Protein AF-X0BS68-F1 (afdb_monomer_lite)

Radius of gyration: 18.92 Å; chains: 1; bounding box: 51×37×51 Å

Sequence (212 aa):
MVYHVNIVVGSESCDAAVAVHPVLEALGIHQSPADKKLPRIWWTTSGLMALMPIHAAGDHTSEAAPKTFNFVIPSYTTTLRALAYARENEWKPLRGTDCDFAFITSPNNARSKAPLTVEESARELDDVVRQHCRTQVLVGPTKPETLSILESCNAVYFGCHGESMSTQPCKSYLQLGTDAESHLTIPKDSRLAASESAACVPVCMLHCKRVS

Structure (mmCIF, N/CA/C/O backbone):
data_AF-X0BS68-F1
#
_entry.id   AF-X0BS68-F1
#
loop_
_atom_site.group_PDB
_atom_site.id
_atom_site.type_symbol
_atom_site.label_atom_id
_atom_site.label_alt_id
_atom_site.label_comp_id
_atom_site.label_asym_id
_atom_site.label_entity_id
_atom_site.label_seq_id
_atom_site.pdbx_PDB_ins_code
_atom_site.Cartn_x
_atom_site.Cartn_y
_atom_site.Cartn_z
_atom_site.occupancy
_atom_site.B_iso_or_equiv
_atom_site.auth_seq_id
_atom_site.auth_comp_id
_atom_site.auth_asym_id
_atom_site.auth_atom_id
_atom_site.pdbx_PDB_model_num
ATOM 1 N N . MET A 1 1 ? 2.333 -11.767 -19.359 1.00 44.97 1 MET A N 1
ATOM 2 C CA . MET A 1 1 ? 3.637 -12.395 -19.056 1.00 44.97 1 MET A CA 1
ATOM 3 C C . MET A 1 1 ? 4.068 -11.928 -17.673 1.00 44.97 1 MET A C 1
ATOM 5 O O . MET A 1 1 ? 3.916 -10.743 -17.398 1.00 44.97 1 MET A O 1
ATOM 9 N N . VAL A 1 2 ? 4.481 -12.840 -16.788 1.00 49.06 2 VAL A N 1
ATOM 10 C CA . VAL A 1 2 ? 4.882 -12.522 -15.405 1.00 49.06 2 VAL A CA 1
ATOM 11 C C . VAL A 1 2 ? 6.340 -12.921 -15.240 1.00 49.06 2 VAL A C 1
ATOM 13 O O . VAL A 1 2 ? 6.662 -14.102 -15.347 1.00 49.06 2 VAL A O 1
ATOM 16 N N . TYR A 1 3 ? 7.204 -11.948 -14.964 1.00 49.31 3 TYR A N 1
ATOM 17 C CA . TYR A 1 3 ? 8.629 -12.187 -14.741 1.00 49.31 3 TYR A CA 1
ATOM 18 C C . TYR A 1 3 ? 8.942 -12.193 -13.244 1.00 49.31 3 TYR A C 1
ATOM 20 O O . TYR A 1 3 ? 8.321 -11.463 -12.468 1.00 49.31 3 TYR A O 1
ATOM 28 N N . HIS A 1 4 ? 9.887 -13.039 -12.840 1.00 50.06 4 HIS A N 1
ATOM 29 C CA . HIS A 1 4 ? 10.434 -13.067 -11.487 1.00 50.06 4 HIS A CA 1
ATOM 30 C C . HIS A 1 4 ? 11.935 -12.823 -11.564 1.00 50.06 4 HIS A C 1
ATOM 32 O O . HIS A 1 4 ? 12.631 -13.541 -12.282 1.00 50.06 4 HIS A O 1
ATOM 38 N N . VAL A 1 5 ? 12.413 -11.833 -10.817 1.00 55.84 5 VAL A N 1
ATOM 39 C CA . VAL A 1 5 ? 13.822 -11.439 -10.821 1.00 55.84 5 VAL A CA 1
ATOM 40 C C . VAL A 1 5 ? 14.325 -11.416 -9.385 1.00 55.84 5 VAL A C 1
ATOM 42 O O . VAL A 1 5 ? 13.727 -10.772 -8.522 1.00 55.84 5 VAL A O 1
ATOM 45 N N . ASN A 1 6 ? 15.423 -12.130 -9.138 1.00 43.47 6 ASN A N 1
ATOM 46 C CA . ASN A 1 6 ? 16.157 -12.080 -7.881 1.00 43.47 6 ASN A CA 1
ATOM 47 C C . ASN A 1 6 ? 17.451 -11.303 -8.125 1.00 43.47 6 ASN A C 1
ATOM 49 O O . ASN A 1 6 ? 18.286 -11.751 -8.911 1.00 43.47 6 ASN A O 1
ATOM 53 N N . ILE A 1 7 ? 17.595 -10.140 -7.493 1.00 50.94 7 ILE A N 1
ATOM 54 C CA . ILE A 1 7 ? 18.813 -9.332 -7.601 1.00 50.94 7 ILE A CA 1
ATOM 55 C C . ILE A 1 7 ? 19.597 -9.475 -6.295 1.00 50.94 7 ILE A C 1
ATOM 57 O O . ILE A 1 7 ? 19.139 -9.058 -5.229 1.00 50.94 7 ILE A O 1
ATOM 61 N N . VAL A 1 8 ? 20.800 -10.041 -6.397 1.00 42.75 8 VAL A N 1
ATOM 62 C CA . VAL A 1 8 ? 21.806 -10.071 -5.330 1.00 42.75 8 VAL A CA 1
ATOM 63 C C . VAL A 1 8 ? 22.966 -9.202 -5.801 1.00 42.75 8 VAL A C 1
ATOM 65 O O . VAL A 1 8 ? 23.623 -9.541 -6.781 1.00 42.75 8 VAL A O 1
ATOM 68 N N . VAL A 1 9 ? 23.191 -8.062 -5.148 1.00 41.69 9 VAL A N 1
ATOM 69 C CA . VAL A 1 9 ? 24.271 -7.134 -5.520 1.00 41.69 9 VAL A CA 1
ATOM 70 C C . VAL A 1 9 ? 25.486 -7.397 -4.634 1.00 41.69 9 VAL A C 1
ATOM 72 O O . VAL A 1 9 ? 25.379 -7.373 -3.408 1.00 41.69 9 VAL A O 1
ATOM 75 N N . GLY A 1 10 ? 26.626 -7.685 -5.270 1.00 36.00 10 GLY A N 1
ATOM 76 C CA . GLY A 1 10 ? 27.952 -7.669 -4.645 1.00 36.00 10 GLY A CA 1
ATOM 77 C C . GLY A 1 10 ? 28.404 -6.236 -4.344 1.00 36.00 10 GLY A C 1
ATOM 78 O O . GLY A 1 10 ? 27.826 -5.286 -4.851 1.00 36.00 10 GLY A O 1
ATOM 79 N N . SER A 1 11 ? 29.412 -6.073 -3.490 1.00 35.81 11 SER A N 1
ATOM 80 C CA . SER A 1 11 ? 29.785 -4.840 -2.773 1.00 35.81 11 SER A CA 1
ATOM 81 C C . SER A 1 11 ? 30.287 -3.635 -3.597 1.00 35.81 11 SER A C 1
ATOM 83 O O . SER A 1 11 ? 31.014 -2.809 -3.051 1.00 35.81 11 SER A O 1
ATOM 85 N N . GLU A 1 12 ? 29.932 -3.495 -4.871 1.00 40.69 12 GLU A N 1
ATOM 86 C CA . GLU A 1 12 ? 30.341 -2.357 -5.701 1.00 40.69 12 GLU A CA 1
ATOM 87 C C . GLU A 1 12 ? 29.152 -1.445 -6.019 1.00 40.69 12 GLU A C 1
ATOM 89 O O . GLU A 1 12 ? 28.041 -1.887 -6.314 1.00 40.69 12 GLU A O 1
ATOM 94 N N . SER A 1 13 ? 29.404 -0.145 -5.886 1.00 42.44 13 SER A N 1
ATOM 95 C CA . SER A 1 13 ? 28.471 0.978 -5.961 1.00 42.44 13 SER A CA 1
ATOM 96 C C . SER A 1 13 ? 27.653 0.952 -7.258 1.00 42.44 13 SER A C 1
ATOM 98 O O . SER A 1 13 ? 28.076 1.474 -8.285 1.00 42.44 13 SER A O 1
ATOM 100 N N . CYS A 1 14 ? 26.472 0.336 -7.224 1.00 44.31 14 CYS A N 1
ATOM 101 C CA . CYS A 1 14 ? 25.555 0.332 -8.358 1.00 44.31 14 CYS A CA 1
ATOM 102 C C . CYS A 1 14 ? 24.567 1.488 -8.222 1.00 44.31 14 CYS A C 1
ATOM 104 O O . CYS A 1 14 ? 23.722 1.492 -7.324 1.00 44.31 14 CYS A O 1
ATOM 106 N N . ASP A 1 15 ? 24.654 2.444 -9.143 1.00 53.38 15 ASP A N 1
ATOM 107 C CA . ASP A 1 15 ? 23.606 3.435 -9.347 1.00 53.38 15 ASP A CA 1
ATOM 108 C C . ASP A 1 15 ? 22.289 2.715 -9.670 1.00 53.38 15 ASP A C 1
ATOM 110 O O . ASP A 1 15 ? 22.243 1.826 -10.528 1.00 53.38 15 ASP A O 1
ATOM 114 N N . ALA A 1 16 ? 21.200 3.086 -8.992 1.00 49.97 16 ALA A N 1
ATOM 115 C CA . ALA A 1 16 ? 19.903 2.414 -9.143 1.00 49.97 16 ALA A CA 1
ATOM 116 C C . ALA A 1 16 ? 19.434 2.410 -10.607 1.00 49.97 16 ALA A C 1
ATOM 118 O O . ALA A 1 16 ? 18.854 1.430 -11.071 1.00 49.97 16 ALA A O 1
ATOM 119 N N . ALA A 1 17 ? 19.734 3.499 -11.326 1.00 54.28 17 ALA A N 1
ATOM 120 C CA . ALA A 1 17 ? 19.444 3.678 -12.744 1.00 54.28 17 ALA A CA 1
ATOM 121 C C . ALA A 1 17 ? 20.092 2.603 -13.629 1.00 54.28 17 ALA A C 1
ATOM 123 O O . ALA A 1 17 ? 19.485 2.161 -14.602 1.00 54.28 17 ALA A O 1
ATOM 124 N N . VAL A 1 18 ? 21.288 2.142 -13.258 1.00 62.81 18 VAL A N 1
ATOM 125 C CA . VAL A 1 18 ? 22.041 1.120 -13.992 1.00 62.81 18 VAL A CA 1
ATOM 126 C C . VAL A 1 18 ? 21.587 -0.285 -13.599 1.00 62.81 18 VAL A C 1
ATOM 128 O O . VAL A 1 18 ? 21.590 -1.179 -14.434 1.00 62.81 18 VAL A O 1
ATOM 131 N N . ALA A 1 19 ? 21.135 -0.498 -12.360 1.00 69.94 19 ALA A N 1
ATOM 132 C CA . ALA A 1 19 ? 20.819 -1.837 -11.856 1.00 69.94 19 ALA A CA 1
ATOM 133 C C . ALA A 1 19 ? 19.630 -2.518 -12.565 1.00 69.94 19 ALA A C 1
ATOM 135 O O . ALA A 1 19 ? 19.586 -3.744 -12.665 1.00 69.94 19 ALA A O 1
ATOM 136 N N . VAL A 1 20 ? 18.656 -1.744 -13.057 1.00 80.69 20 VAL A N 1
ATOM 137 C CA . VAL A 1 20 ? 17.435 -2.302 -13.669 1.00 80.69 20 VAL A CA 1
ATOM 138 C C . VAL A 1 20 ? 17.596 -2.569 -15.162 1.00 80.69 20 VAL A C 1
ATOM 140 O O . VAL A 1 20 ? 16.991 -3.503 -15.689 1.00 80.69 20 VAL A O 1
ATOM 143 N N . HIS A 1 21 ? 18.432 -1.791 -15.847 1.00 81.31 21 HIS A N 1
ATOM 144 C CA . HIS A 1 21 ? 18.578 -1.867 -17.298 1.00 81.31 21 HIS A CA 1
ATOM 145 C C . HIS A 1 21 ? 19.011 -3.261 -17.808 1.00 81.31 21 HIS A C 1
ATOM 147 O O . HIS A 1 21 ? 18.304 -3.797 -18.662 1.00 81.31 21 HIS A O 1
ATOM 153 N N . PRO A 1 22 ? 20.037 -3.931 -17.236 1.00 84.25 22 PRO A N 1
ATOM 154 C CA . PRO A 1 22 ? 20.438 -5.278 -17.656 1.00 84.25 22 PRO A CA 1
ATOM 155 C C . PRO A 1 22 ? 19.325 -6.316 -17.506 1.00 84.25 22 PRO A C 1
ATOM 157 O O . PRO A 1 22 ? 19.234 -7.267 -18.280 1.00 84.25 22 PRO A O 1
ATOM 160 N N . VAL A 1 23 ? 18.455 -6.142 -16.507 1.00 86.75 23 VAL A N 1
ATOM 161 C CA . VAL A 1 23 ? 17.306 -7.028 -16.309 1.00 86.75 23 VAL A CA 1
ATOM 162 C C . VAL A 1 23 ? 16.288 -6.829 -17.426 1.00 86.75 23 VAL A C 1
ATOM 164 O O . VAL A 1 23 ? 15.792 -7.809 -17.975 1.00 86.75 23 VAL A O 1
ATOM 167 N N . LEU A 1 24 ? 15.971 -5.580 -17.775 1.00 86.44 24 LEU A N 1
ATOM 168 C CA . LEU A 1 24 ? 15.046 -5.293 -18.871 1.00 86.44 24 LEU A CA 1
ATOM 169 C C 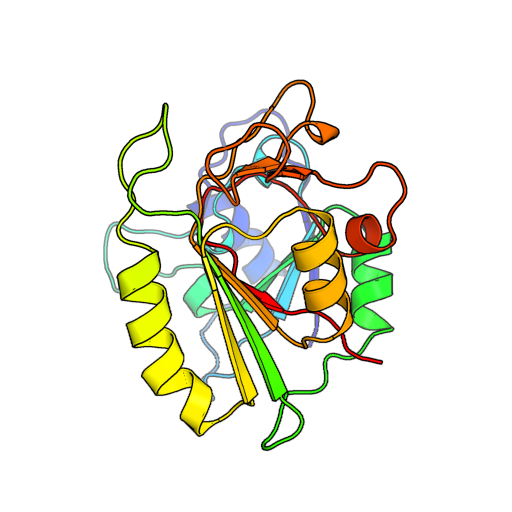. LEU A 1 24 ? 15.592 -5.810 -20.208 1.00 86.44 24 LEU A C 1
ATOM 171 O O . LEU A 1 24 ? 14.837 -6.429 -20.958 1.00 86.44 24 LEU A O 1
ATOM 175 N N . GLU A 1 25 ? 16.894 -5.649 -20.463 1.00 86.06 25 GLU A N 1
ATOM 176 C CA . GLU A 1 25 ? 17.554 -6.204 -21.649 1.00 86.06 25 GLU A CA 1
ATOM 177 C C . GLU A 1 25 ? 17.465 -7.732 -21.705 1.00 86.06 25 GLU A C 1
ATOM 179 O O . GLU A 1 25 ? 17.036 -8.282 -22.719 1.00 86.06 25 GLU A O 1
ATOM 184 N N . ALA A 1 26 ? 17.797 -8.426 -20.612 1.00 88.06 26 ALA A N 1
ATOM 185 C CA . ALA A 1 26 ? 17.731 -9.887 -20.549 1.00 88.06 26 ALA A CA 1
ATOM 186 C C . ALA A 1 26 ? 16.305 -10.434 -20.746 1.00 88.06 26 ALA A C 1
ATOM 188 O O . ALA A 1 26 ? 16.125 -11.558 -21.215 1.00 88.06 26 ALA A O 1
ATOM 189 N N . LEU A 1 27 ? 15.285 -9.644 -20.395 1.00 87.69 27 LEU A N 1
ATOM 190 C CA . LEU A 1 27 ? 13.874 -9.977 -20.598 1.00 87.69 27 LEU A CA 1
ATOM 191 C C . LEU A 1 27 ? 13.333 -9.548 -21.973 1.00 87.69 27 LEU A C 1
ATOM 193 O O . LEU A 1 27 ? 12.157 -9.784 -22.256 1.00 87.69 27 LEU A O 1
ATOM 197 N N . GLY A 1 28 ? 14.153 -8.921 -22.821 1.00 86.94 28 GLY A N 1
ATOM 198 C CA . GLY A 1 28 ? 13.742 -8.427 -24.137 1.00 86.94 28 GLY A CA 1
ATOM 199 C C . GLY A 1 28 ? 12.814 -7.206 -24.085 1.00 86.94 28 GLY A C 1
ATOM 200 O O . GLY A 1 28 ? 12.053 -6.958 -25.022 1.00 86.94 28 GLY A O 1
ATOM 201 N N . ILE A 1 29 ? 12.815 -6.460 -22.977 1.00 85.44 29 ILE A N 1
ATOM 202 C CA . ILE A 1 29 ? 11.947 -5.298 -22.755 1.00 85.44 29 ILE A CA 1
ATOM 203 C C . ILE A 1 29 ? 12.728 -4.031 -23.112 1.00 85.44 29 ILE A C 1
ATOM 205 O O . ILE A 1 29 ? 13.342 -3.396 -22.260 1.00 85.44 29 ILE A O 1
ATOM 209 N N . HIS A 1 30 ? 12.698 -3.660 -24.390 1.00 78.94 30 HIS A N 1
ATOM 210 C CA . HIS A 1 30 ? 13.481 -2.528 -24.912 1.00 78.94 30 HIS A CA 1
ATOM 211 C C . HIS A 1 30 ? 12.655 -1.261 -25.164 1.00 78.94 30 HIS A C 1
ATOM 213 O O . HIS A 1 30 ? 13.203 -0.175 -25.324 1.00 78.94 30 HIS A O 1
ATOM 219 N N . GLN A 1 31 ? 11.331 -1.389 -25.224 1.00 74.00 31 GLN A N 1
ATOM 220 C CA . GLN A 1 31 ? 10.429 -0.304 -25.597 1.00 74.00 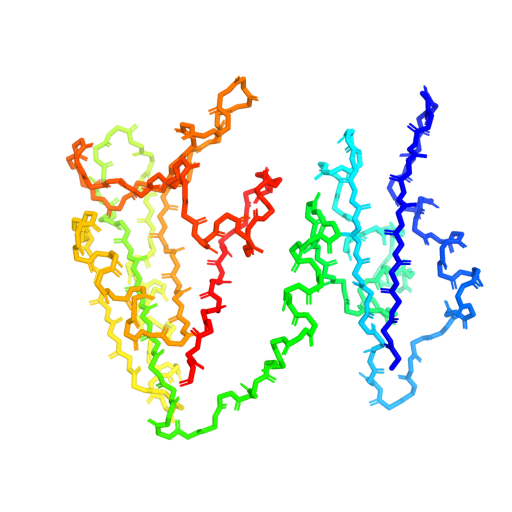31 GLN A CA 1
ATOM 221 C C . GLN A 1 31 ? 9.122 -0.397 -24.820 1.00 74.00 31 GLN A C 1
ATOM 223 O O . GLN A 1 31 ? 8.673 -1.489 -24.465 1.00 74.00 31 GLN A O 1
ATOM 228 N N . SER A 1 32 ? 8.513 0.758 -24.553 1.00 71.38 32 SER A N 1
ATOM 229 C CA . SER A 1 32 ? 7.185 0.791 -23.950 1.00 71.38 32 SER A CA 1
ATOM 230 C C . SER A 1 32 ? 6.180 0.146 -24.921 1.00 71.38 32 SER A C 1
ATOM 232 O O . SER A 1 32 ? 6.183 0.494 -26.106 1.00 71.38 32 SER A O 1
ATOM 234 N N . PRO A 1 33 ? 5.346 -0.808 -24.471 1.00 70.75 33 PRO A N 1
ATOM 235 C CA . PRO A 1 33 ? 4.307 -1.419 -25.290 1.00 70.75 33 PRO A CA 1
ATOM 236 C C . PRO A 1 33 ? 3.420 -0.370 -25.969 1.00 70.75 33 PRO A C 1
ATOM 238 O O . PRO A 1 33 ? 2.882 0.521 -25.312 1.00 70.75 33 PRO A O 1
ATOM 241 N N . ALA A 1 34 ? 3.223 -0.503 -27.284 1.00 68.88 34 ALA A N 1
ATOM 242 C CA . ALA A 1 34 ? 2.396 0.419 -28.068 1.00 68.88 34 ALA A CA 1
ATOM 243 C C . ALA A 1 34 ? 0.928 0.456 -27.595 1.00 68.88 34 ALA A C 1
ATOM 245 O O . ALA A 1 34 ? 0.259 1.480 -27.709 1.00 68.88 34 ALA A O 1
ATOM 246 N N . ASP A 1 35 ? 0.439 -0.645 -27.020 1.00 75.44 35 ASP A N 1
ATOM 247 C CA . ASP A 1 35 ? -0.900 -0.773 -26.438 1.00 75.44 35 ASP A CA 1
ATOM 248 C C . ASP A 1 35 ? -0.977 -0.313 -24.968 1.00 75.44 35 ASP A C 1
ATOM 250 O O . ASP A 1 35 ? -2.021 -0.458 -24.328 1.00 75.44 35 ASP A O 1
ATOM 254 N N . LYS A 1 36 ? 0.126 0.228 -24.424 1.00 71.19 36 LYS A N 1
ATOM 255 C CA . LYS A 1 36 ? 0.309 0.633 -23.020 1.00 71.19 36 LYS A CA 1
ATOM 256 C C . LYS A 1 36 ? 0.064 -0.485 -21.996 1.00 71.19 36 LYS A C 1
ATOM 258 O O . LYS A 1 36 ? -0.017 -0.204 -20.798 1.00 71.19 36 LYS A O 1
ATOM 263 N N . LYS A 1 37 ? -0.018 -1.757 -22.409 1.00 82.50 37 LYS A N 1
ATOM 264 C CA . LYS A 1 37 ? -0.125 -2.888 -21.476 1.00 82.50 37 LYS A CA 1
ATOM 265 C C . LYS A 1 37 ? 1.261 -3.300 -21.011 1.00 82.50 37 LYS A C 1
ATOM 267 O O . LYS A 1 37 ? 1.879 -4.224 -21.533 1.00 82.50 37 LYS A O 1
ATOM 272 N N . LEU A 1 38 ? 1.741 -2.598 -19.995 1.00 86.19 38 LEU A N 1
ATOM 273 C CA . LEU A 1 38 ? 3.034 -2.876 -19.387 1.00 86.19 38 LEU A CA 1
ATOM 274 C C . LEU A 1 38 ? 3.064 -4.290 -18.767 1.00 86.19 38 LEU A C 1
ATOM 276 O O . LEU A 1 38 ? 2.153 -4.645 -18.008 1.00 86.19 38 LEU A O 1
ATOM 280 N N . PRO A 1 39 ? 4.093 -5.115 -19.039 1.00 86.81 39 PRO A N 1
ATOM 281 C CA . PRO A 1 39 ? 4.284 -6.371 -18.326 1.00 86.81 39 PRO A CA 1
ATOM 282 C C . PRO A 1 39 ? 4.536 -6.114 -16.835 1.00 86.81 39 PRO A C 1
ATOM 284 O O . PRO A 1 39 ? 5.213 -5.160 -16.452 1.00 86.81 39 PRO A O 1
ATOM 287 N N . ARG A 1 40 ? 4.010 -6.994 -15.976 1.00 86.44 40 ARG A N 1
ATOM 288 C CA . ARG A 1 40 ? 4.274 -6.948 -14.533 1.00 86.44 40 ARG A CA 1
ATOM 289 C C . ARG A 1 40 ? 5.534 -7.744 -14.201 1.00 86.44 40 ARG A C 1
ATOM 291 O O . ARG A 1 40 ? 5.626 -8.927 -14.546 1.00 86.44 40 ARG A O 1
ATOM 298 N N . ILE A 1 41 ? 6.458 -7.114 -13.482 1.00 87.81 41 ILE A N 1
ATOM 299 C CA . ILE A 1 41 ? 7.657 -7.762 -12.937 1.00 87.81 41 ILE A CA 1
ATOM 300 C C . ILE A 1 41 ? 7.546 -7.813 -11.418 1.00 87.81 41 ILE A C 1
ATOM 302 O O . ILE A 1 41 ? 7.279 -6.796 -10.782 1.00 87.81 41 ILE A O 1
ATOM 306 N N . TRP A 1 42 ? 7.772 -8.998 -10.849 1.00 87.69 42 TRP A N 1
ATOM 307 C CA . TRP A 1 42 ? 7.923 -9.180 -9.409 1.00 87.69 42 TRP A CA 1
ATOM 308 C C . TRP A 1 42 ? 9.406 -9.187 -9.039 1.00 87.69 42 TRP A C 1
ATOM 310 O O . TRP A 1 42 ? 10.148 -10.095 -9.426 1.00 87.69 42 TRP A O 1
ATOM 320 N N . TRP A 1 43 ? 9.811 -8.169 -8.290 1.00 85.56 43 TRP A N 1
ATOM 321 C CA . TRP A 1 43 ? 11.144 -7.987 -7.744 1.00 85.56 43 TRP A CA 1
ATOM 322 C C . TRP A 1 43 ? 11.224 -8.639 -6.367 1.00 85.56 43 TRP A C 1
ATOM 324 O O . TRP A 1 43 ? 10.503 -8.246 -5.445 1.00 85.56 43 TRP A O 1
ATOM 334 N N . THR A 1 44 ? 12.122 -9.611 -6.229 1.00 86.12 44 THR A N 1
ATOM 335 C CA . THR A 1 44 ? 12.546 -10.125 -4.927 1.00 86.12 44 THR A CA 1
ATOM 336 C C . THR A 1 44 ? 13.941 -9.583 -4.657 1.00 86.12 44 THR A C 1
ATOM 338 O O . THR A 1 44 ? 14.896 -9.944 -5.344 1.00 86.12 44 THR A O 1
ATOM 341 N N . THR A 1 45 ? 14.057 -8.672 -3.695 1.00 78.06 45 THR A N 1
ATOM 342 C CA . THR A 1 45 ? 15.309 -7.967 -3.387 1.00 78.06 45 THR A CA 1
ATOM 343 C C . THR A 1 45 ? 15.806 -8.311 -1.995 1.00 78.06 45 THR A C 1
ATOM 345 O O . THR A 1 45 ? 15.011 -8.547 -1.086 1.00 78.06 45 THR A O 1
ATOM 348 N N . SER A 1 46 ? 17.120 -8.267 -1.803 1.00 77.50 46 SER A N 1
ATOM 349 C CA . SER A 1 46 ? 17.755 -8.469 -0.501 1.00 77.50 46 SER A CA 1
ATOM 350 C C . SER A 1 46 ? 18.848 -7.428 -0.252 1.00 77.50 46 SER A C 1
ATOM 352 O O . SER A 1 46 ? 19.328 -6.780 -1.185 1.00 77.50 46 SER A O 1
ATOM 354 N N . GLY A 1 47 ? 19.220 -7.237 1.016 1.00 77.25 47 GLY A N 1
ATOM 355 C CA . GLY A 1 47 ? 20.255 -6.275 1.403 1.00 77.25 47 GLY A CA 1
ATOM 356 C C . GLY A 1 47 ? 19.911 -4.837 1.002 1.00 77.25 47 GLY A C 1
ATOM 357 O O . GLY A 1 47 ? 18.755 -4.425 1.065 1.00 77.25 47 GLY A O 1
ATOM 358 N N . LEU A 1 48 ? 20.917 -4.073 0.568 1.00 76.19 48 LEU A N 1
ATOM 359 C CA . LEU A 1 48 ? 20.763 -2.658 0.204 1.00 76.19 48 LEU A CA 1
ATOM 360 C C . LEU A 1 48 ? 19.804 -2.430 -0.972 1.00 76.19 48 LEU A C 1
ATOM 362 O O . LEU A 1 48 ? 19.133 -1.405 -1.013 1.00 76.19 48 LEU A O 1
ATOM 366 N N . MET A 1 49 ? 19.666 -3.394 -1.888 1.00 75.12 49 MET A N 1
ATOM 367 C CA . MET A 1 49 ? 18.714 -3.284 -3.001 1.00 75.12 49 MET A CA 1
ATOM 368 C C . MET A 1 49 ? 17.259 -3.217 -2.545 1.00 75.12 49 MET A C 1
ATOM 370 O O . MET A 1 49 ? 16.443 -2.620 -3.240 1.00 75.12 49 MET A O 1
ATOM 374 N N . ALA A 1 50 ? 16.933 -3.775 -1.376 1.00 77.19 50 ALA A N 1
ATOM 375 C CA . ALA A 1 50 ? 15.589 -3.663 -0.815 1.00 77.19 50 ALA A CA 1
ATOM 376 C C . ALA A 1 50 ? 15.229 -2.222 -0.412 1.00 77.19 50 ALA A C 1
ATOM 378 O O . ALA A 1 50 ? 14.054 -1.920 -0.231 1.00 77.19 50 ALA A O 1
ATOM 379 N N . LEU A 1 51 ? 16.221 -1.336 -0.286 1.00 75.12 51 LEU A N 1
ATOM 380 C CA . LEU A 1 51 ? 16.030 0.078 0.038 1.00 75.12 51 LEU A CA 1
ATOM 381 C C . LEU A 1 51 ? 16.005 0.972 -1.209 1.00 75.12 51 LEU A C 1
ATOM 383 O O . LEU A 1 51 ? 15.714 2.161 -1.103 1.00 75.12 51 LEU A O 1
ATOM 387 N N . MET A 1 52 ? 16.317 0.425 -2.387 1.00 80.00 52 MET A N 1
ATOM 388 C CA . MET A 1 52 ? 16.427 1.217 -3.607 1.00 80.00 52 MET A CA 1
ATOM 389 C C . MET A 1 52 ? 15.063 1.389 -4.283 1.00 80.00 52 MET A C 1
ATOM 391 O O . MET A 1 52 ? 14.296 0.426 -4.390 1.00 80.00 52 MET A O 1
ATOM 395 N N . PRO A 1 53 ? 14.759 2.579 -4.831 1.00 79.56 53 PRO A N 1
ATOM 396 C CA . PRO A 1 53 ? 13.512 2.830 -5.541 1.00 79.56 53 PRO A CA 1
ATOM 397 C C . PRO A 1 53 ? 13.569 2.234 -6.958 1.00 79.56 53 PRO A C 1
ATOM 399 O O . PRO A 1 53 ? 13.541 2.956 -7.948 1.00 79.56 53 PRO A O 1
ATOM 402 N N . ILE A 1 54 ? 13.647 0.903 -7.073 1.00 83.19 54 ILE A N 1
ATOM 403 C CA . ILE A 1 54 ? 13.767 0.175 -8.355 1.00 83.19 54 ILE A CA 1
ATOM 404 C C . ILE A 1 54 ? 12.663 0.578 -9.347 1.00 83.19 54 ILE A C 1
ATOM 406 O O . ILE A 1 54 ? 12.909 0.687 -10.540 1.00 83.19 54 ILE A O 1
ATOM 410 N N . HIS A 1 55 ? 11.455 0.875 -8.866 1.00 83.25 55 HIS A N 1
ATOM 411 C CA . HIS A 1 55 ? 10.342 1.348 -9.688 1.00 83.25 55 HIS A CA 1
ATOM 412 C C . HIS A 1 55 ? 10.628 2.691 -10.378 1.00 83.25 55 HIS A C 1
ATOM 414 O O . HIS A 1 55 ? 10.109 2.946 -11.464 1.00 83.25 55 HIS A O 1
ATOM 420 N N . ALA A 1 56 ? 11.461 3.531 -9.765 1.00 84.38 56 ALA A N 1
ATOM 421 C CA . ALA A 1 56 ? 11.879 4.830 -10.272 1.00 84.38 56 ALA A CA 1
ATOM 422 C C . ALA A 1 56 ? 13.310 4.813 -10.832 1.00 84.38 56 ALA A C 1
ATOM 424 O O . ALA A 1 56 ? 13.819 5.862 -11.213 1.00 84.38 56 ALA A O 1
ATOM 425 N N . ALA A 1 57 ? 13.973 3.656 -10.900 1.00 85.38 57 ALA A N 1
ATOM 426 C CA . ALA A 1 57 ? 15.299 3.557 -11.489 1.00 85.38 57 ALA A CA 1
ATOM 427 C C . ALA A 1 57 ? 15.270 4.000 -12.957 1.00 85.38 57 ALA A C 1
ATOM 429 O O . ALA A 1 57 ? 14.427 3.545 -13.737 1.00 85.38 57 ALA A O 1
ATOM 430 N N . GLY A 1 58 ? 16.191 4.882 -13.318 1.00 82.00 58 GLY A N 1
ATOM 431 C CA . GLY A 1 58 ? 16.349 5.414 -14.661 1.00 82.00 58 GLY A CA 1
ATOM 432 C C . GLY A 1 58 ? 17.108 6.730 -14.636 1.00 82.00 58 GLY A C 1
ATOM 433 O O . GLY A 1 58 ? 17.475 7.228 -13.572 1.00 82.00 58 GLY A O 1
ATOM 434 N N . ASP A 1 59 ? 17.334 7.286 -15.816 1.00 78.94 59 ASP A N 1
ATOM 435 C CA . ASP A 1 59 ? 17.928 8.609 -15.961 1.00 78.94 59 ASP A CA 1
ATOM 436 C C . ASP A 1 59 ? 16.854 9.686 -15.726 1.00 78.94 59 ASP A C 1
ATOM 438 O O . ASP A 1 59 ? 15.823 9.707 -16.394 1.00 78.94 59 ASP A O 1
ATOM 442 N N . HIS A 1 60 ? 17.079 10.566 -14.747 1.00 82.75 60 HIS A N 1
ATOM 443 C CA . HIS A 1 60 ? 16.171 11.666 -14.385 1.00 82.75 60 HIS A CA 1
ATOM 444 C C . HIS A 1 60 ? 16.663 13.036 -14.857 1.00 82.75 60 HIS A C 1
ATOM 446 O O . HIS A 1 60 ? 16.051 14.049 -14.529 1.00 82.75 60 HIS A O 1
ATOM 452 N N . THR A 1 61 ? 17.744 13.092 -15.637 1.00 83.00 61 THR A N 1
ATOM 453 C CA . THR A 1 61 ? 18.279 14.355 -16.176 1.00 83.00 61 THR A CA 1
ATOM 454 C C . THR A 1 61 ? 17.351 15.002 -17.208 1.00 83.00 61 THR A C 1
ATOM 456 O O . THR A 1 61 ? 17.454 16.200 -17.468 1.00 83.00 61 THR A O 1
ATOM 459 N N . SER A 1 62 ? 16.415 14.233 -17.771 1.00 81.19 62 SER A N 1
ATOM 460 C CA . SER A 1 62 ? 15.379 14.706 -18.690 1.00 81.19 62 SER A CA 1
ATOM 461 C C . SER A 1 62 ? 14.072 13.944 -18.485 1.00 81.19 62 SER A C 1
ATOM 463 O O . SER A 1 62 ? 14.070 12.752 -18.169 1.00 81.19 62 SER A O 1
ATOM 465 N N . GLU A 1 63 ? 12.932 14.594 -18.725 1.00 76.38 63 GLU A N 1
ATOM 466 C CA . GLU A 1 63 ? 11.619 13.936 -18.714 1.00 76.38 63 GLU A CA 1
ATOM 467 C C . GLU A 1 63 ? 11.529 12.805 -19.746 1.00 76.38 63 GLU A C 1
ATOM 469 O O . GLU A 1 63 ? 10.952 11.756 -19.458 1.00 76.38 63 GLU A O 1
ATOM 474 N N . ALA A 1 64 ? 12.170 12.978 -20.905 1.00 74.88 64 ALA A N 1
ATOM 475 C CA . ALA A 1 64 ? 12.167 12.007 -21.997 1.00 74.88 64 ALA A CA 1
ATOM 476 C C . ALA A 1 64 ? 13.069 10.789 -21.741 1.00 74.88 64 ALA A C 1
ATOM 478 O O . ALA A 1 64 ? 12.957 9.782 -22.440 1.00 74.88 64 ALA A O 1
ATOM 479 N N . ALA A 1 65 ? 13.969 10.874 -20.760 1.00 75.62 65 ALA A N 1
ATOM 480 C CA . ALA A 1 65 ? 14.876 9.784 -20.455 1.00 75.62 65 ALA A CA 1
ATOM 481 C C . ALA A 1 65 ? 14.108 8.558 -19.911 1.00 75.62 65 ALA A C 1
ATOM 483 O O . ALA A 1 65 ? 13.096 8.720 -19.221 1.00 75.62 65 ALA A O 1
ATOM 484 N N . PRO A 1 66 ? 14.539 7.329 -20.232 1.00 76.06 66 PRO A N 1
ATOM 485 C CA . PRO A 1 66 ? 13.814 6.116 -19.874 1.00 76.06 66 PRO A CA 1
ATOM 486 C C . PRO A 1 66 ? 13.889 5.820 -18.369 1.00 76.06 66 PRO A C 1
ATOM 488 O O . PRO A 1 66 ? 14.977 5.723 -17.797 1.00 76.06 66 PRO A O 1
ATOM 491 N N . LYS A 1 67 ? 12.729 5.605 -17.736 1.00 84.81 67 LYS A N 1
ATOM 492 C CA . LYS A 1 67 ? 12.609 5.075 -16.371 1.00 84.81 67 LYS A CA 1
ATOM 493 C C . LYS A 1 67 ? 11.919 3.727 -16.371 1.00 84.81 67 LYS A C 1
ATOM 495 O O . LYS A 1 67 ? 11.115 3.415 -17.243 1.00 84.81 67 LYS A O 1
ATOM 500 N N . THR A 1 68 ? 12.178 2.944 -15.337 1.00 85.75 68 THR A N 1
ATOM 501 C CA . THR A 1 68 ? 11.618 1.598 -15.164 1.00 85.75 68 THR A CA 1
ATOM 502 C C . THR A 1 68 ? 10.092 1.585 -15.294 1.00 85.75 68 THR A C 1
ATOM 504 O O . THR A 1 68 ? 9.543 0.749 -16.014 1.00 85.75 68 THR A O 1
ATOM 507 N N . PHE A 1 69 ? 9.396 2.553 -14.690 1.00 85.00 69 PHE A N 1
ATOM 508 C CA . PHE A 1 69 ? 7.936 2.655 -14.776 1.00 85.00 69 PHE A CA 1
ATOM 509 C C . PHE A 1 69 ? 7.397 2.934 -16.194 1.00 85.00 69 PHE A C 1
ATOM 511 O O . PHE A 1 69 ? 6.206 2.747 -16.431 1.00 85.00 69 PHE A O 1
ATOM 518 N N . ASN A 1 70 ? 8.233 3.350 -17.155 1.00 84.81 70 ASN A N 1
ATOM 519 C CA . ASN A 1 70 ? 7.819 3.489 -18.555 1.00 84.81 70 ASN A CA 1
ATOM 520 C C . ASN A 1 70 ? 7.683 2.135 -19.271 1.00 84.81 70 ASN A C 1
ATOM 522 O O . ASN A 1 70 ? 7.007 2.057 -20.299 1.00 84.81 70 ASN A O 1
ATOM 526 N N . PHE A 1 71 ? 8.319 1.080 -18.754 1.00 86.00 71 PHE A N 1
ATOM 527 C CA . PHE A 1 71 ? 8.409 -0.222 -19.421 1.00 86.00 71 PHE A CA 1
ATOM 528 C C . PHE A 1 71 ? 7.631 -1.320 -18.710 1.00 86.00 71 PHE A C 1
ATOM 530 O O . PHE A 1 71 ? 7.181 -2.261 -19.360 1.00 86.00 71 PHE A O 1
ATOM 537 N N . VAL A 1 72 ? 7.488 -1.235 -17.386 1.00 87.88 72 VAL A N 1
ATOM 538 C CA . VAL A 1 72 ? 6.952 -2.333 -16.575 1.00 87.88 72 VAL A CA 1
ATOM 539 C C . VAL A 1 72 ? 6.062 -1.823 -15.449 1.00 87.88 72 VAL A C 1
ATOM 541 O O . VAL A 1 72 ? 6.203 -0.693 -14.989 1.00 87.88 72 VAL A O 1
ATOM 544 N N . ILE A 1 73 ? 5.182 -2.694 -14.955 1.00 87.12 73 ILE A N 1
ATOM 545 C CA . ILE A 1 73 ? 4.522 -2.520 -13.657 1.00 87.12 73 ILE A CA 1
ATOM 546 C C . ILE A 1 73 ? 5.386 -3.238 -12.613 1.00 87.12 73 ILE A C 1
ATOM 548 O O . ILE A 1 73 ? 5.376 -4.475 -12.572 1.00 87.12 73 ILE A O 1
ATOM 552 N N . PRO A 1 74 ? 6.154 -2.513 -11.783 1.00 85.69 74 PRO A N 1
ATOM 553 C CA . PRO A 1 74 ? 6.955 -3.130 -10.739 1.00 85.69 74 PRO A CA 1
ATOM 554 C C . PRO A 1 74 ? 6.050 -3.601 -9.597 1.00 85.69 74 PRO A C 1
ATOM 556 O O . PRO A 1 74 ? 5.090 -2.943 -9.201 1.00 85.69 74 PRO A O 1
ATOM 559 N N . SER A 1 75 ? 6.332 -4.778 -9.063 1.00 85.44 75 SER A N 1
ATOM 560 C CA . SER A 1 75 ? 5.720 -5.323 -7.851 1.00 85.44 75 SER A CA 1
ATOM 561 C C . SER A 1 75 ? 6.823 -5.929 -7.001 1.00 85.44 75 SER A C 1
ATOM 563 O O . SER A 1 75 ? 7.816 -6.398 -7.547 1.00 85.44 75 SER A O 1
ATOM 565 N N . TYR A 1 76 ? 6.675 -5.906 -5.683 1.00 84.62 76 TYR A N 1
ATOM 566 C CA . TYR A 1 76 ? 7.727 -6.333 -4.764 1.00 84.62 76 TYR A CA 1
ATOM 567 C C . TYR A 1 76 ? 7.252 -7.491 -3.903 1.00 84.62 76 TYR A C 1
ATOM 569 O O . TYR A 1 76 ? 6.074 -7.588 -3.565 1.00 84.62 76 TYR A O 1
ATOM 577 N N . THR A 1 77 ? 8.185 -8.368 -3.559 1.00 83.12 77 THR A N 1
ATOM 578 C CA . THR A 1 77 ? 7.980 -9.445 -2.594 1.00 83.12 77 THR A CA 1
ATOM 579 C C . THR A 1 77 ? 9.275 -9.694 -1.821 1.00 83.12 77 THR A C 1
ATOM 581 O O . THR A 1 77 ? 10.372 -9.583 -2.357 1.00 83.12 77 THR A O 1
ATOM 584 N N . THR A 1 78 ? 9.167 -10.037 -0.544 1.00 76.94 78 THR A N 1
ATOM 585 C CA . THR A 1 78 ? 10.288 -10.331 0.360 1.00 76.94 78 THR A CA 1
ATOM 586 C C . THR A 1 78 ? 10.662 -11.795 0.311 1.00 76.94 78 THR A C 1
ATOM 588 O O . THR A 1 78 ? 11.775 -12.154 0.683 1.00 76.94 78 THR A O 1
ATOM 591 N N . THR A 1 79 ? 9.738 -12.661 -0.111 1.00 79.81 79 THR A N 1
ATOM 592 C CA . THR A 1 79 ? 9.974 -14.102 -0.164 1.00 79.81 79 THR A CA 1
ATOM 593 C C . THR A 1 79 ? 9.310 -14.729 -1.383 1.00 79.81 79 THR A C 1
ATOM 595 O O . THR A 1 79 ? 8.258 -14.293 -1.855 1.00 79.81 79 THR A O 1
ATOM 598 N N . LEU A 1 80 ? 9.890 -15.831 -1.859 1.00 83.44 80 LEU A N 1
ATOM 599 C CA . LEU A 1 80 ? 9.274 -16.649 -2.906 1.00 83.44 80 LEU A CA 1
ATOM 600 C C . LEU A 1 80 ? 7.952 -17.273 -2.444 1.00 83.44 80 LEU A C 1
ATOM 602 O O . LEU A 1 80 ? 7.058 -17.473 -3.258 1.00 83.44 80 LEU A O 1
ATOM 606 N N . ARG A 1 81 ? 7.802 -17.539 -1.138 1.00 84.00 81 ARG A N 1
ATOM 607 C CA . ARG A 1 81 ? 6.554 -18.050 -0.558 1.00 84.00 81 ARG A CA 1
ATOM 608 C C . ARG A 1 81 ? 5.428 -17.023 -0.665 1.00 84.00 81 ARG A C 1
ATOM 610 O O . ARG A 1 81 ? 4.334 -17.390 -1.073 1.00 84.00 81 ARG A O 1
ATOM 617 N N . ALA A 1 82 ? 5.700 -15.759 -0.341 1.00 81.00 82 ALA A N 1
ATOM 618 C CA . ALA A 1 82 ? 4.729 -14.676 -0.494 1.00 81.00 82 ALA A CA 1
ATOM 619 C C . ALA A 1 82 ? 4.331 -14.481 -1.966 1.00 81.00 82 ALA A C 1
ATOM 621 O O . ALA A 1 82 ? 3.158 -14.286 -2.271 1.00 81.00 82 ALA A O 1
ATOM 622 N N . LEU A 1 83 ? 5.281 -14.639 -2.897 1.00 83.75 83 LEU A N 1
ATOM 623 C CA . LEU A 1 83 ? 4.983 -14.608 -4.330 1.00 83.75 83 LEU A CA 1
ATOM 624 C C . LEU A 1 83 ? 4.127 -15.793 -4.788 1.00 83.75 83 LEU A C 1
ATOM 626 O O . LEU A 1 83 ? 3.185 -15.598 -5.552 1.00 83.75 83 LEU A O 1
ATOM 630 N N . ALA A 1 84 ? 4.462 -17.013 -4.360 1.00 86.31 84 ALA A N 1
ATOM 631 C CA . ALA A 1 84 ? 3.687 -18.211 -4.677 1.00 86.31 84 ALA A CA 1
ATOM 632 C C . ALA A 1 84 ? 2.254 -18.063 -4.163 1.00 86.31 84 ALA A C 1
ATOM 634 O O . ALA A 1 84 ? 1.314 -18.207 -4.940 1.00 86.31 84 ALA A O 1
ATOM 635 N N . TYR A 1 85 ? 2.113 -17.624 -2.907 1.00 83.06 85 TYR A N 1
ATOM 636 C CA . TYR A 1 85 ? 0.827 -17.269 -2.328 1.00 83.06 85 TYR A CA 1
ATOM 637 C C . TYR A 1 85 ? 0.115 -16.240 -3.209 1.00 83.06 85 TYR A C 1
ATOM 639 O O . TYR A 1 85 ? -0.983 -16.516 -3.659 1.00 83.06 85 TYR A O 1
ATOM 647 N N . ALA A 1 86 ? 0.721 -15.100 -3.548 1.00 79.81 86 ALA A N 1
ATOM 648 C CA . ALA A 1 86 ? 0.079 -14.082 -4.389 1.00 79.81 86 ALA A CA 1
ATOM 649 C C . ALA A 1 86 ? -0.346 -14.589 -5.785 1.00 79.81 86 ALA A C 1
ATOM 651 O O . ALA A 1 86 ? -1.321 -14.091 -6.340 1.00 79.81 86 ALA A O 1
ATOM 652 N N . ARG A 1 87 ? 0.360 -15.573 -6.358 1.00 81.81 87 ARG A N 1
ATOM 653 C CA . ARG A 1 87 ? 0.052 -16.149 -7.681 1.00 81.81 87 ARG A CA 1
ATOM 654 C C . ARG A 1 87 ? -1.074 -17.172 -7.655 1.00 81.81 87 ARG A C 1
ATOM 656 O O . ARG A 1 87 ? -1.915 -17.143 -8.543 1.00 81.81 87 ARG A O 1
ATOM 663 N N . GLU A 1 88 ? -1.092 -18.050 -6.656 1.00 83.25 88 GLU A N 1
ATOM 664 C CA . GLU A 1 88 ? -2.212 -18.980 -6.416 1.00 83.25 88 GLU A CA 1
ATOM 665 C C . GLU A 1 88 ? -3.512 -18.220 -6.137 1.00 83.25 88 GLU A C 1
ATOM 667 O O . GLU A 1 88 ? -4.622 -18.724 -6.290 1.00 83.25 88 GLU A O 1
ATOM 672 N N . ASN A 1 89 ? -3.350 -16.970 -5.727 1.00 70.75 89 ASN A N 1
ATOM 673 C CA . ASN A 1 89 ? -4.384 -16.136 -5.202 1.00 70.75 89 ASN A CA 1
ATOM 674 C C . ASN A 1 89 ? -4.719 -15.011 -6.167 1.00 70.75 89 ASN A C 1
ATOM 676 O O . ASN A 1 89 ? -4.467 -13.842 -5.880 1.00 70.75 89 ASN A O 1
ATOM 680 N N . GLU A 1 90 ? -5.290 -15.391 -7.311 1.00 61.31 90 GLU A N 1
ATOM 681 C CA . GLU A 1 90 ? -5.633 -14.460 -8.383 1.00 61.31 90 GLU A CA 1
ATOM 682 C C . GLU A 1 90 ? -6.426 -13.257 -7.856 1.00 61.31 90 GLU A C 1
ATOM 684 O O . GLU A 1 90 ? -7.486 -13.387 -7.234 1.00 61.31 90 GLU A O 1
ATOM 689 N N . TRP A 1 91 ? -5.884 -12.066 -8.109 1.00 63.44 91 TRP A N 1
ATOM 690 C CA . TRP A 1 91 ? -6.532 -10.807 -7.783 1.00 63.44 91 TRP A CA 1
ATOM 691 C C . TRP A 1 91 ? -7.693 -10.590 -8.749 1.00 63.44 91 TRP A C 1
ATOM 693 O O . TRP A 1 91 ? -7.490 -10.350 -9.942 1.00 63.44 91 TRP A O 1
ATOM 703 N N . LYS A 1 92 ? -8.922 -10.686 -8.240 1.00 60.78 92 LYS A N 1
ATOM 704 C CA . LYS A 1 92 ? -10.108 -10.297 -8.999 1.00 60.78 92 LYS A CA 1
ATOM 705 C C . LYS A 1 92 ? -10.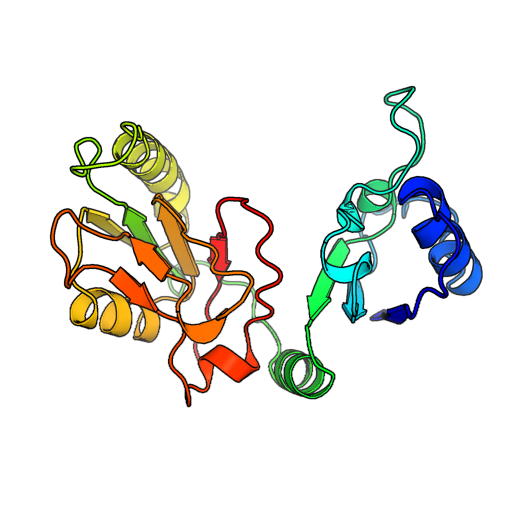241 -8.775 -8.924 1.00 60.78 92 LYS A C 1
ATOM 707 O O . LYS A 1 92 ? -10.282 -8.241 -7.816 1.00 60.78 92 LYS A O 1
ATOM 712 N N . PRO A 1 93 ? -10.306 -8.065 -10.064 1.00 62.81 93 PRO A N 1
ATOM 713 C CA . PRO A 1 93 ? -10.581 -6.637 -10.057 1.00 62.81 93 PRO A CA 1
ATOM 714 C C . PRO A 1 93 ? -11.908 -6.382 -9.342 1.00 62.81 93 PRO A C 1
ATOM 716 O O . PRO A 1 93 ? -12.919 -6.984 -9.707 1.00 62.81 93 PRO A O 1
ATOM 719 N N . LEU A 1 94 ? -11.900 -5.491 -8.352 1.00 65.06 94 LEU A N 1
ATOM 720 C CA . LEU A 1 94 ? -13.120 -5.042 -7.690 1.00 65.06 94 LEU A CA 1
ATOM 721 C C . LEU A 1 94 ? -13.995 -4.334 -8.731 1.00 65.06 94 LEU A C 1
ATOM 723 O O . LEU A 1 94 ? -13.522 -3.441 -9.439 1.00 65.06 94 LEU A O 1
ATOM 727 N N . ARG A 1 95 ? -15.246 -4.774 -8.888 1.00 60.62 95 ARG A N 1
ATOM 728 C CA . ARG A 1 95 ? -16.198 -4.192 -9.843 1.00 60.62 95 ARG A CA 1
ATOM 729 C C . ARG A 1 95 ? -17.521 -3.914 -9.140 1.00 60.62 95 ARG A C 1
ATOM 731 O O . ARG A 1 95 ? -18.150 -4.835 -8.636 1.00 60.62 95 ARG A O 1
ATOM 738 N N . GLY A 1 96 ? -17.963 -2.659 -9.181 1.00 62.62 96 GLY A N 1
ATOM 739 C CA . GLY A 1 96 ? -19.279 -2.257 -8.685 1.00 62.62 96 GLY A CA 1
ATOM 740 C C . GLY A 1 96 ? -19.456 -2.463 -7.177 1.00 62.62 96 GLY A C 1
ATOM 741 O O . GLY A 1 96 ? -18.555 -2.193 -6.390 1.00 62.62 96 GLY A O 1
ATOM 742 N N . THR A 1 97 ? -20.634 -2.938 -6.771 1.00 60.12 97 THR A N 1
ATOM 743 C CA . THR A 1 97 ? -21.090 -3.005 -5.369 1.00 60.12 97 THR A CA 1
ATOM 744 C C . THR A 1 97 ? -20.336 -3.999 -4.474 1.00 60.12 97 THR A C 1
ATOM 746 O O . THR A 1 97 ? -20.504 -3.957 -3.253 1.00 60.12 97 THR A O 1
ATOM 749 N N . ASP A 1 98 ? -19.473 -4.841 -5.049 1.00 72.12 98 ASP A N 1
ATOM 750 C CA . ASP A 1 98 ? -18.621 -5.812 -4.337 1.00 72.12 98 ASP A CA 1
ATOM 751 C C . ASP A 1 98 ? -17.257 -5.219 -3.933 1.00 72.12 98 ASP A C 1
ATOM 753 O O . ASP A 1 98 ? -16.273 -5.935 -3.749 1.00 72.12 98 ASP A O 1
ATOM 757 N N . CYS A 1 99 ? -17.179 -3.892 -3.852 1.00 81.44 99 CYS A N 1
ATOM 758 C CA . CYS A 1 99 ? -16.001 -3.164 -3.410 1.00 81.44 99 CYS A CA 1
ATOM 759 C C . CYS A 1 99 ? -16.284 -2.494 -2.064 1.00 81.44 99 CYS A C 1
ATOM 761 O O . CYS A 1 99 ? -16.968 -1.477 -2.020 1.00 81.44 99 CYS A O 1
ATOM 763 N N . ASP A 1 100 ? -15.752 -3.052 -0.984 1.00 87.44 100 ASP A N 1
ATOM 764 C CA . ASP A 1 100 ? -15.698 -2.467 0.352 1.00 87.44 100 ASP A CA 1
ATOM 765 C C . ASP A 1 100 ? -14.313 -1.833 0.571 1.00 87.44 100 ASP A C 1
ATOM 767 O O . ASP A 1 100 ? -13.279 -2.508 0.516 1.00 87.44 100 ASP A O 1
ATOM 771 N N . PHE A 1 101 ? -14.281 -0.524 0.805 1.00 88.25 101 PHE A N 1
ATOM 772 C CA . PHE A 1 101 ? -13.062 0.270 0.954 1.00 88.25 101 PHE A CA 1
ATOM 773 C C . PHE A 1 101 ? -13.081 1.035 2.281 1.00 88.25 101 PHE A C 1
ATOM 775 O O . PHE A 1 101 ? -14.071 1.676 2.617 1.00 88.25 101 PHE A O 1
ATOM 782 N N . ALA A 1 102 ? -11.986 1.023 3.035 1.00 91.38 102 ALA A N 1
ATOM 783 C CA . ALA A 1 102 ? -11.878 1.809 4.263 1.00 91.38 102 ALA A CA 1
ATOM 784 C C . ALA A 1 102 ? -10.786 2.874 4.173 1.00 91.38 102 ALA A C 1
ATOM 786 O O . ALA A 1 102 ? -9.689 2.621 3.684 1.00 91.38 102 ALA A O 1
ATOM 787 N N . PHE A 1 103 ? -11.058 4.052 4.716 1.00 92.38 103 PHE A N 1
ATOM 788 C CA . PHE A 1 103 ? -10.062 5.072 5.007 1.00 92.38 103 PHE A CA 1
ATOM 789 C C . PHE A 1 103 ? -9.822 5.079 6.513 1.00 92.38 103 PHE A C 1
ATOM 791 O O . PHE A 1 103 ? -10.734 5.359 7.286 1.00 92.38 103 PHE A O 1
ATOM 798 N N . ILE A 1 104 ? -8.606 4.752 6.935 1.00 91.31 104 ILE A N 1
ATOM 799 C CA . ILE A 1 104 ? -8.180 4.779 8.332 1.00 91.31 104 ILE A CA 1
ATOM 800 C C . ILE A 1 104 ? -7.158 5.897 8.486 1.00 91.31 104 ILE A C 1
ATOM 802 O O . ILE A 1 104 ? -6.070 5.833 7.910 1.00 91.31 104 ILE A O 1
ATOM 806 N N . THR A 1 105 ? -7.490 6.920 9.264 1.00 91.06 105 THR A N 1
ATOM 807 C CA . THR A 1 105 ? -6.612 8.069 9.476 1.00 91.06 105 THR A CA 1
ATOM 808 C C . THR A 1 105 ? -6.279 8.287 10.939 1.00 91.06 105 THR A C 1
ATOM 810 O O . THR A 1 105 ? -7.090 8.028 11.827 1.00 91.06 105 THR A O 1
ATOM 813 N N . SER A 1 106 ? -5.083 8.812 11.196 1.00 88.38 106 SER A N 1
ATOM 814 C CA . SER A 1 106 ? -4.758 9.363 12.507 1.00 88.38 106 SER A CA 1
ATOM 815 C C . SER A 1 106 ? -5.391 10.736 12.704 1.00 88.38 106 SER A C 1
ATOM 817 O O . SER A 1 106 ? -5.485 11.476 11.724 1.00 88.38 106 SER A O 1
ATOM 819 N N . PRO A 1 107 ? -5.747 11.121 13.943 1.00 85.56 107 PRO A N 1
ATOM 820 C CA . PRO A 1 107 ? -6.175 12.481 14.236 1.00 85.56 107 PRO A CA 1
ATOM 821 C C . PRO A 1 107 ? -5.116 13.509 13.817 1.00 85.56 107 PRO A C 1
ATOM 823 O O . PRO A 1 107 ? -3.923 13.315 14.083 1.00 85.56 107 PRO A O 1
ATOM 826 N N . ASN A 1 108 ? -5.538 14.631 13.234 1.00 79.81 108 ASN A N 1
ATOM 827 C CA . ASN A 1 108 ? -4.644 15.711 12.797 1.00 79.81 108 ASN A CA 1
ATOM 828 C C . ASN A 1 108 ? -3.784 16.262 13.954 1.00 79.81 108 ASN A C 1
ATOM 830 O O . ASN A 1 108 ? -2.671 16.744 13.750 1.00 79.81 108 ASN A O 1
ATOM 834 N N . ASN A 1 109 ? -4.290 16.167 15.187 1.00 70.88 109 ASN A N 1
ATOM 835 C CA . ASN A 1 109 ? -3.659 16.636 16.419 1.00 70.88 109 ASN A CA 1
ATOM 836 C C . ASN A 1 109 ? -3.000 15.514 17.247 1.00 70.88 109 ASN A C 1
ATOM 838 O O . ASN A 1 109 ? -2.890 15.646 18.471 1.00 70.88 109 ASN A O 1
ATOM 842 N N . ALA A 1 110 ? -2.570 14.415 16.618 1.00 65.38 110 ALA A N 1
ATOM 843 C CA . ALA A 1 110 ? -1.880 13.334 17.315 1.00 65.38 110 ALA A CA 1
ATOM 844 C C . ALA A 1 110 ? -0.688 13.870 18.135 1.00 65.38 110 ALA A C 1
ATOM 846 O O . ALA A 1 110 ? 0.269 14.430 17.597 1.00 65.38 110 ALA A O 1
ATOM 847 N N . ARG A 1 111 ? -0.763 13.724 19.469 1.00 57.56 111 ARG A N 1
ATOM 848 C CA . ARG A 1 111 ? 0.290 14.153 20.405 1.00 57.56 111 ARG A CA 1
ATOM 849 C C . ARG A 1 111 ? 1.643 13.596 19.958 1.00 57.56 111 ARG A C 1
ATOM 851 O O . ARG A 1 111 ? 1.716 12.470 19.481 1.00 57.56 111 ARG A O 1
ATOM 858 N N . SER A 1 112 ? 2.718 14.340 20.216 1.00 61.25 112 SER A N 1
ATOM 859 C CA . SER A 1 112 ? 4.127 13.934 20.029 1.00 61.25 112 SER A CA 1
ATOM 860 C C . SER A 1 112 ? 4.668 13.832 18.596 1.00 61.25 112 SER A C 1
ATOM 862 O O . SER A 1 112 ? 5.870 13.618 18.442 1.00 61.25 112 SER A O 1
ATOM 864 N N . LYS A 1 113 ? 3.854 14.054 17.555 1.00 65.88 113 LYS A N 1
ATOM 865 C CA . LYS A 1 113 ? 4.325 14.128 16.161 1.00 65.88 113 LYS A CA 1
ATOM 866 C C . LYS A 1 113 ? 3.830 15.401 15.470 1.00 65.88 113 LYS A C 1
ATOM 868 O O . LYS A 1 113 ? 2.954 16.096 15.979 1.00 65.88 113 LYS A O 1
ATOM 873 N N . ALA A 1 114 ? 4.441 15.733 14.332 1.00 73.56 114 ALA A N 1
ATOM 874 C CA . ALA A 1 114 ? 3.990 16.853 13.514 1.00 73.56 114 ALA A CA 1
ATOM 875 C C . ALA A 1 114 ? 2.530 16.625 13.067 1.00 73.56 114 ALA A C 1
ATOM 877 O O . ALA A 1 114 ? 2.177 15.477 12.762 1.00 73.56 114 ALA A O 1
ATOM 878 N N . PRO A 1 115 ? 1.696 17.681 13.023 1.00 75.06 115 PRO A N 1
ATOM 879 C CA . PRO A 1 115 ? 0.335 17.572 12.519 1.00 75.06 115 PRO A CA 1
ATOM 880 C C . PRO A 1 115 ? 0.320 17.004 11.102 1.00 75.06 115 PRO A C 1
ATOM 882 O O . PRO A 1 115 ? 1.133 17.387 10.260 1.00 75.06 115 PRO A O 1
ATOM 885 N N . LEU A 1 116 ? -0.619 16.099 10.849 1.00 79.31 116 LEU A N 1
ATOM 886 C CA . LEU A 1 116 ? -0.953 15.636 9.507 1.00 79.31 116 LEU A CA 1
ATOM 887 C C . LEU A 1 116 ? -2.295 16.253 9.106 1.00 79.31 116 LEU A C 1
ATOM 889 O O . LEU A 1 116 ? -3.123 16.513 9.970 1.00 79.31 116 LEU A O 1
ATOM 893 N N . THR A 1 117 ? -2.520 16.459 7.811 1.00 83.75 117 THR A N 1
ATOM 894 C CA . THR A 1 117 ? -3.810 16.902 7.237 1.00 83.75 117 THR A CA 1
ATOM 895 C C . THR A 1 117 ? -4.521 15.744 6.529 1.00 83.75 117 THR A C 1
ATOM 897 O O . THR A 1 117 ? -5.206 15.905 5.523 1.00 83.75 117 THR A O 1
ATOM 900 N N . VAL A 1 118 ? -4.304 14.532 7.037 1.00 83.88 118 VAL A N 1
ATOM 901 C CA . V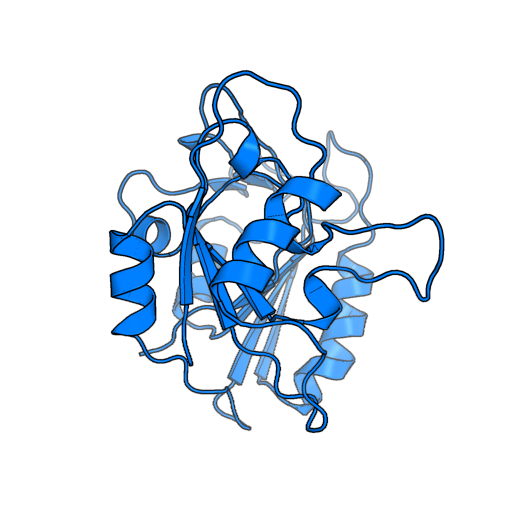AL A 1 118 ? -4.735 13.273 6.415 1.00 83.88 118 VAL A CA 1
ATOM 902 C C . VAL A 1 118 ? -6.233 13.033 6.541 1.00 83.88 118 VAL A C 1
ATOM 904 O O . VAL A 1 118 ? -6.798 12.365 5.680 1.00 83.88 118 VAL A O 1
ATOM 907 N N . GLU A 1 119 ? -6.891 13.592 7.562 1.00 85.12 119 GLU A N 1
ATOM 908 C CA . GLU A 1 119 ? -8.351 13.514 7.686 1.00 85.12 119 GLU A CA 1
ATOM 909 C C . GLU A 1 119 ? -9.059 14.212 6.517 1.00 85.12 119 GLU A C 1
ATOM 911 O O . GLU A 1 119 ? -10.033 13.689 5.981 1.00 85.12 119 GLU A O 1
ATOM 916 N N . GLU A 1 120 ? -8.563 15.382 6.106 1.00 86.12 120 GLU A N 1
ATOM 917 C CA . GLU A 1 120 ? -9.129 16.159 4.998 1.00 86.12 120 GLU A CA 1
ATOM 918 C C . GLU A 1 120 ? -8.897 15.436 3.672 1.00 86.12 120 GLU A C 1
ATOM 920 O O . GLU A 1 120 ? -9.853 15.169 2.946 1.00 86.12 120 GLU A O 1
ATOM 925 N N . SER A 1 121 ? -7.659 14.996 3.415 1.00 86.38 121 SER A N 1
ATOM 926 C CA . SER A 1 121 ? -7.335 14.215 2.216 1.00 86.38 121 SER A CA 1
ATOM 927 C C . SER A 1 121 ? -8.136 12.913 2.127 1.00 86.38 121 SER A C 1
ATOM 929 O O . SER A 1 121 ? -8.550 12.522 1.040 1.00 86.38 121 SER A O 1
ATOM 931 N N . ALA A 1 122 ? -8.393 12.235 3.250 1.00 88.75 122 ALA A N 1
ATOM 932 C CA . ALA A 1 122 ? -9.220 11.032 3.256 1.00 88.75 122 ALA A CA 1
ATOM 933 C C . ALA A 1 122 ? -10.684 11.323 2.908 1.00 88.75 122 ALA A C 1
ATOM 935 O O . ALA A 1 122 ? -11.287 10.531 2.193 1.00 88.75 122 ALA A O 1
ATOM 936 N N . ARG A 1 123 ? -11.246 12.453 3.358 1.00 89.00 123 ARG A N 1
ATOM 937 C CA . ARG A 1 123 ? -12.611 12.867 2.987 1.00 89.00 123 ARG A CA 1
ATOM 938 C C . ARG A 1 123 ? -12.713 13.232 1.507 1.00 89.00 123 ARG A C 1
ATOM 940 O O . ARG A 1 123 ? -13.655 12.812 0.844 1.00 89.00 123 ARG A O 1
ATOM 947 N N . GLU A 1 124 ? -11.729 13.954 0.979 1.00 91.12 124 GLU A N 1
ATOM 948 C CA . GLU A 1 124 ? -11.674 14.291 -0.450 1.00 91.12 124 GLU A CA 1
ATOM 949 C C . GLU A 1 124 ? -11.556 13.035 -1.326 1.00 91.12 124 GLU A C 1
ATOM 951 O O . GLU A 1 124 ? -12.225 12.914 -2.353 1.00 91.12 124 GLU A O 1
ATOM 956 N N . LEU A 1 125 ? -10.730 12.069 -0.911 1.00 89.19 125 LEU A N 1
ATOM 957 C CA . LEU A 1 125 ? -10.609 10.788 -1.606 1.00 89.19 125 LEU A CA 1
ATOM 958 C C . LEU A 1 125 ? -11.881 9.943 -1.472 1.00 89.19 125 LEU A C 1
ATOM 960 O O . LEU A 1 125 ? -12.294 9.319 -2.451 1.00 89.19 125 LEU A O 1
ATOM 964 N N . ASP A 1 126 ? -12.518 9.935 -0.301 1.00 92.44 126 ASP A N 1
ATOM 965 C CA . ASP A 1 126 ? -13.789 9.246 -0.070 1.00 92.44 126 ASP A CA 1
ATOM 966 C C . ASP A 1 126 ? -14.881 9.738 -1.026 1.00 92.44 126 ASP A C 1
ATOM 968 O O . ASP A 1 126 ? -15.550 8.919 -1.658 1.00 92.44 126 ASP A O 1
ATOM 972 N N . ASP A 1 127 ? -14.995 11.054 -1.232 1.00 91.94 127 ASP A N 1
ATOM 973 C CA . ASP A 1 127 ? -15.976 11.650 -2.147 1.00 91.94 127 ASP A CA 1
ATOM 974 C C . ASP A 1 127 ? -15.870 11.105 -3.586 1.00 91.94 127 ASP A C 1
ATOM 976 O O . ASP A 1 127 ? -16.890 10.973 -4.276 1.00 91.94 127 ASP A O 1
ATOM 980 N N . VAL A 1 128 ? -14.658 10.749 -4.027 1.00 90.69 128 VAL A N 1
ATOM 981 C CA . VAL A 1 128 ? -14.387 10.157 -5.348 1.00 90.69 128 VAL A CA 1
ATOM 982 C C . VAL A 1 128 ? -14.567 8.636 -5.331 1.00 90.69 128 VAL A C 1
ATOM 984 O O . VAL A 1 128 ? -15.181 8.061 -6.236 1.00 90.69 128 VAL A O 1
ATOM 987 N N . VAL A 1 129 ? -14.046 7.956 -4.308 1.00 88.94 129 VAL A N 1
ATOM 988 C CA . VAL A 1 129 ? -14.047 6.485 -4.234 1.00 88.94 129 VAL A CA 1
ATOM 989 C C . VAL A 1 129 ? -15.448 5.935 -3.970 1.00 88.94 129 VAL A C 1
ATOM 991 O O . VAL A 1 129 ? -15.815 4.914 -4.558 1.00 88.94 129 VAL A O 1
ATOM 994 N N . ARG A 1 130 ? -16.278 6.635 -3.189 1.00 90.69 130 ARG A N 1
ATOM 995 C CA . ARG A 1 130 ? -17.656 6.215 -2.883 1.00 90.69 130 ARG A CA 1
ATOM 996 C C . ARG A 1 130 ? -18.577 6.144 -4.104 1.00 90.69 130 ARG A C 1
ATOM 998 O O . ARG A 1 130 ? -19.641 5.540 -4.048 1.00 90.69 130 ARG A O 1
ATOM 1005 N N . GLN A 1 131 ? -18.174 6.751 -5.225 1.00 88.88 131 GLN A N 1
ATOM 1006 C CA . GLN A 1 131 ? -18.876 6.616 -6.507 1.00 88.88 131 GLN A CA 1
ATOM 1007 C C . GLN A 1 131 ? -18.739 5.204 -7.103 1.00 88.88 131 GLN A C 1
ATOM 1009 O O . GLN A 1 131 ? -19.514 4.827 -7.979 1.00 88.88 131 GLN A O 1
ATOM 1014 N N . HIS A 1 132 ? -17.754 4.429 -6.638 1.00 86.31 132 HIS A N 1
ATOM 1015 C CA . HIS A 1 132 ? -17.378 3.129 -7.193 1.00 86.31 132 HIS A CA 1
ATOM 1016 C C . HIS A 1 132 ? -17.385 1.998 -6.155 1.00 86.31 132 HIS A C 1
ATOM 1018 O O . HIS A 1 132 ? -17.468 0.835 -6.545 1.00 86.31 132 HIS A O 1
ATOM 1024 N N . CYS A 1 133 ? -17.295 2.324 -4.863 1.00 87.75 133 CYS A N 1
ATOM 1025 C CA . CYS A 1 133 ? -17.168 1.377 -3.756 1.00 87.75 133 CYS A CA 1
ATOM 1026 C C . CYS A 1 133 ? -18.041 1.795 -2.563 1.00 87.75 133 CYS A C 1
ATOM 1028 O O . CYS A 1 133 ? -18.335 2.973 -2.380 1.00 87.75 133 CYS A O 1
ATOM 1030 N N . ARG A 1 134 ? -18.418 0.835 -1.716 1.00 90.19 134 ARG A N 1
ATOM 1031 C CA . ARG A 1 134 ? -18.911 1.096 -0.360 1.00 90.19 134 ARG A CA 1
ATOM 1032 C C . ARG A 1 134 ? -17.728 1.547 0.485 1.00 90.19 134 ARG A C 1
ATOM 1034 O O . ARG A 1 134 ? -16.733 0.831 0.571 1.00 90.19 134 ARG A O 1
ATOM 1041 N N . THR A 1 135 ? -17.818 2.737 1.065 1.00 91.31 135 THR A N 1
ATOM 1042 C CA . THR A 1 135 ? -16.714 3.335 1.809 1.00 91.31 135 THR A CA 1
ATOM 1043 C C . THR A 1 135 ? -17.047 3.558 3.277 1.00 91.31 135 THR A C 1
ATOM 1045 O O . THR A 1 135 ? -18.202 3.751 3.657 1.00 91.31 135 THR A O 1
ATOM 1048 N N . GLN A 1 136 ? -16.013 3.538 4.112 1.00 93.19 136 GLN A N 1
ATOM 1049 C CA . GLN A 1 136 ? -16.080 3.945 5.512 1.00 93.19 136 GLN A CA 1
ATOM 1050 C C . GLN A 1 136 ? -14.832 4.746 5.878 1.00 93.19 136 GLN A C 1
ATOM 1052 O O . GLN A 1 136 ? -13.722 4.362 5.514 1.00 93.19 136 GLN A O 1
ATOM 1057 N N . VAL A 1 137 ? -15.004 5.843 6.615 1.00 93.75 137 VAL A N 1
ATOM 1058 C CA . VAL A 1 137 ? -13.906 6.702 7.080 1.00 93.75 137 VAL A CA 1
ATOM 1059 C C . VAL A 1 137 ? -13.820 6.622 8.599 1.00 93.75 137 VAL A C 1
ATOM 1061 O O . VAL A 1 137 ? -14.813 6.844 9.290 1.00 93.75 137 VAL A O 1
ATOM 1064 N N . LEU A 1 138 ? -12.636 6.307 9.119 1.00 92.62 138 LEU A N 1
ATOM 1065 C CA . LEU A 1 138 ? -12.370 6.166 10.546 1.00 92.62 138 LEU A CA 1
ATOM 1066 C C . LEU A 1 138 ? -11.174 7.008 10.948 1.00 92.62 138 LEU A C 1
ATOM 1068 O O . LEU A 1 138 ? -10.099 6.886 10.365 1.00 92.62 138 LEU A O 1
ATOM 1072 N N . VAL A 1 139 ? -11.361 7.808 11.993 1.00 92.12 139 VAL A N 1
ATOM 1073 C CA . VAL A 1 139 ? -10.320 8.653 12.574 1.00 92.12 139 VAL A CA 1
ATOM 1074 C C . VAL A 1 139 ? -9.968 8.104 13.947 1.00 92.12 139 VAL A C 1
ATOM 1076 O O . VAL A 1 139 ? -10.839 8.007 14.808 1.00 92.12 139 VAL A O 1
ATOM 1079 N N . GLY A 1 140 ? -8.704 7.757 14.169 1.00 90.19 140 GLY A N 1
ATOM 1080 C CA . GLY A 1 140 ? -8.267 7.281 15.478 1.00 90.19 140 GLY A CA 1
ATOM 1081 C C . GLY A 1 140 ? -8.767 5.902 15.920 1.00 90.19 140 GLY A C 1
ATOM 1082 O O . GLY A 1 140 ? -8.953 5.761 17.126 1.00 90.19 140 GLY A O 1
ATOM 1083 N N . PRO A 1 141 ? -9.020 4.901 15.045 1.00 91.00 141 PRO A N 1
ATOM 1084 C CA . PRO A 1 141 ? -9.546 3.624 15.514 1.00 91.00 141 PRO A CA 1
ATOM 1085 C C . PRO A 1 141 ? -8.527 2.880 16.379 1.00 91.00 141 PRO A C 1
ATOM 1087 O O . PRO A 1 141 ? -7.311 2.930 16.158 1.00 91.00 141 PRO A O 1
ATOM 1090 N N . THR A 1 142 ? -9.046 2.107 17.322 1.00 90.19 142 THR A N 1
ATOM 1091 C CA . THR A 1 142 ? -8.255 1.169 18.113 1.00 90.19 142 THR A CA 1
ATOM 1092 C C . THR A 1 142 ? -7.735 0.024 17.239 1.00 90.19 142 THR A C 1
ATOM 1094 O O . THR A 1 142 ? -8.222 -0.252 16.133 1.00 90.19 142 THR A O 1
ATOM 1097 N N . LYS A 1 143 ? -6.733 -0.704 17.743 1.00 88.56 143 LYS A N 1
ATOM 1098 C CA . LYS A 1 143 ? -6.207 -1.893 17.062 1.00 88.56 143 LYS A CA 1
ATOM 1099 C C . LYS A 1 143 ? -7.286 -2.961 16.788 1.00 88.56 143 LYS A C 1
ATOM 1101 O O . LYS A 1 143 ? -7.318 -3.444 15.656 1.00 88.56 143 LYS A O 1
ATOM 1106 N N . PRO A 1 144 ? -8.169 -3.342 17.737 1.00 89.25 144 PRO A N 1
ATOM 1107 C CA . PRO A 1 144 ? -9.233 -4.313 17.464 1.00 89.25 144 PRO A CA 1
ATOM 1108 C C . PRO A 1 144 ? -10.214 -3.857 16.377 1.00 89.25 144 PRO A C 1
ATOM 1110 O O . PRO A 1 144 ? -10.539 -4.646 15.493 1.00 89.25 144 PRO A O 1
ATOM 1113 N N . GLU A 1 145 ? -10.629 -2.587 16.392 1.00 90.31 145 GLU A N 1
ATOM 1114 C CA . GLU A 1 145 ? -11.501 -2.023 15.350 1.00 90.31 145 GLU A CA 1
ATOM 1115 C C . GLU A 1 145 ? -10.820 -2.089 13.983 1.00 90.31 145 GLU A C 1
ATOM 1117 O O . GLU A 1 145 ? -11.401 -2.570 13.013 1.00 90.31 145 GLU A O 1
ATOM 1122 N N . THR A 1 146 ? -9.544 -1.704 13.921 1.00 89.75 146 THR A N 1
ATOM 1123 C CA . THR A 1 146 ? -8.748 -1.770 12.691 1.00 89.75 146 THR A CA 1
ATOM 1124 C C . THR A 1 146 ? -8.644 -3.190 12.150 1.00 89.75 146 THR A C 1
ATOM 1126 O O . THR A 1 146 ? -8.818 -3.401 10.952 1.00 89.75 146 THR A O 1
ATOM 1129 N N . LEU A 1 147 ? -8.394 -4.181 13.010 1.00 89.25 147 LEU A N 1
ATOM 1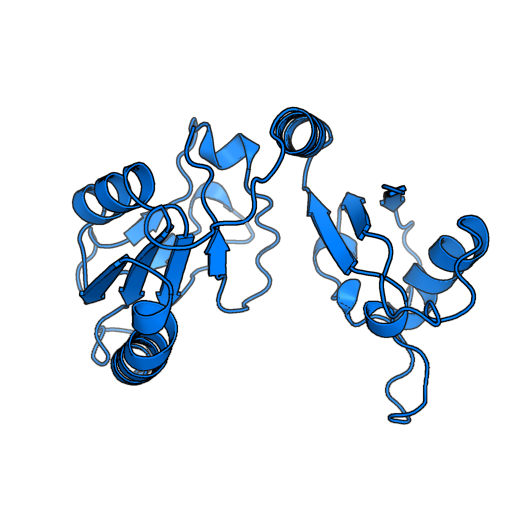130 C CA . LEU A 1 147 ? -8.334 -5.583 12.592 1.00 89.25 147 LEU A CA 1
ATOM 1131 C C . LEU A 1 147 ? -9.680 -6.078 12.049 1.00 89.25 147 LEU A C 1
ATOM 1133 O O . LEU A 1 147 ? -9.688 -6.732 11.010 1.00 89.25 147 LEU A O 1
ATOM 1137 N N . SER A 1 148 ? -10.797 -5.703 12.678 1.00 89.12 148 SER A N 1
ATOM 1138 C CA . SER A 1 148 ? -12.137 -6.053 12.191 1.00 89.12 148 SER A CA 1
ATOM 1139 C C . SER A 1 148 ? -12.420 -5.475 10.800 1.00 89.12 148 SER A C 1
ATOM 1141 O O . SER A 1 148 ? -12.980 -6.160 9.951 1.00 89.12 148 SER A O 1
ATOM 1143 N N . ILE A 1 149 ? -12.002 -4.236 10.538 1.00 87.94 149 ILE A N 1
ATOM 1144 C CA . ILE A 1 149 ? -12.185 -3.564 9.237 1.00 87.94 149 ILE A CA 1
ATOM 1145 C C . ILE A 1 149 ? -11.328 -4.223 8.166 1.00 87.94 149 ILE A C 1
ATOM 1147 O O . ILE A 1 149 ? -11.751 -4.464 7.037 1.00 87.94 149 ILE A O 1
ATOM 1151 N N . LEU A 1 150 ? -10.098 -4.549 8.545 1.00 85.56 150 LEU A N 1
ATOM 1152 C CA . LEU A 1 150 ? -9.178 -5.287 7.709 1.00 85.56 150 LEU A CA 1
ATOM 1153 C C . LEU A 1 150 ? -9.713 -6.696 7.379 1.00 85.56 150 LEU A C 1
ATOM 1155 O O . LEU A 1 150 ? -9.235 -7.299 6.427 1.00 85.56 150 LEU A O 1
ATOM 1159 N N . GLU A 1 151 ? -10.648 -7.268 8.127 1.00 84.81 151 GLU A N 1
ATOM 1160 C CA . GLU A 1 151 ? -11.284 -8.546 7.769 1.00 84.81 151 GLU A CA 1
ATOM 1161 C C . GLU A 1 151 ? -12.468 -8.373 6.810 1.00 84.81 151 GLU A C 1
ATOM 1163 O O . GLU A 1 151 ? -12.737 -9.273 6.017 1.00 84.81 151 GLU A O 1
ATOM 1168 N N . SER A 1 152 ? -13.142 -7.221 6.843 1.00 81.31 152 SER A N 1
ATOM 1169 C CA . SER A 1 152 ? -14.363 -6.967 6.072 1.00 81.31 152 SER A CA 1
ATOM 1170 C C . SER A 1 152 ? -14.151 -6.220 4.752 1.00 81.31 152 SER A C 1
ATOM 1172 O O . SER A 1 152 ? -15.014 -6.292 3.883 1.00 81.31 152 SER A O 1
ATOM 1174 N N . CYS A 1 153 ? -13.048 -5.483 4.588 1.00 83.81 153 CYS A N 1
ATOM 1175 C CA . CYS A 1 153 ? -12.814 -4.632 3.416 1.00 83.81 153 CYS A CA 1
ATOM 1176 C C . CYS A 1 153 ? -11.861 -5.258 2.384 1.00 83.81 153 CYS A C 1
ATOM 1178 O O . CYS A 1 153 ? -10.883 -5.930 2.718 1.00 83.81 153 CYS A O 1
ATOM 1180 N N . ASN A 1 154 ? -12.092 -4.946 1.107 1.00 83.44 154 ASN A N 1
ATOM 1181 C CA . ASN A 1 154 ? -11.215 -5.301 -0.011 1.00 83.44 154 ASN A CA 1
ATOM 1182 C C . ASN A 1 154 ? -10.006 -4.370 -0.146 1.00 83.44 154 ASN A C 1
ATOM 1184 O O . ASN A 1 154 ? -8.996 -4.720 -0.752 1.00 83.44 154 ASN A O 1
ATOM 1188 N N . ALA A 1 155 ? -10.090 -3.144 0.348 1.00 83.50 155 ALA A N 1
ATOM 1189 C CA . ALA A 1 155 ? -8.966 -2.224 0.304 1.00 83.50 155 ALA A CA 1
ATOM 1190 C C . ALA A 1 155 ? -9.039 -1.226 1.447 1.00 83.50 155 ALA A C 1
ATOM 1192 O O . ALA A 1 155 ? -10.119 -0.861 1.904 1.00 83.50 155 ALA A O 1
ATOM 1193 N N . VAL A 1 156 ? -7.867 -0.813 1.916 1.00 88.56 156 VAL A N 1
ATOM 1194 C CA . VAL A 1 156 ? -7.729 0.147 3.000 1.00 88.56 156 VAL A CA 1
ATOM 1195 C C . VAL A 1 156 ? -6.678 1.189 2.634 1.00 88.56 156 VAL A C 1
ATOM 1197 O O . VAL A 1 156 ? -5.578 0.864 2.183 1.00 88.56 156 VAL A O 1
ATOM 1200 N N . TYR A 1 157 ? -7.023 2.451 2.845 1.00 89.50 157 TYR A N 1
ATOM 1201 C CA . TYR A 1 157 ? -6.111 3.582 2.836 1.00 89.50 157 TYR A CA 1
ATOM 1202 C C . TYR A 1 157 ? -5.712 3.914 4.273 1.00 89.50 157 TYR A C 1
ATOM 1204 O O . TYR A 1 157 ? -6.585 4.120 5.114 1.00 89.50 157 TYR A O 1
ATOM 1212 N N . PHE A 1 158 ? -4.411 4.007 4.542 1.00 89.94 158 PHE A N 1
ATOM 1213 C CA . PHE A 1 158 ? -3.897 4.490 5.819 1.00 89.94 158 PHE A CA 1
ATOM 1214 C C . PHE A 1 158 ? -3.313 5.895 5.665 1.00 89.94 158 PHE A C 1
ATOM 1216 O O . PHE A 1 158 ? -2.276 6.076 5.027 1.00 89.94 158 PHE A O 1
ATOM 1223 N N . GLY A 1 159 ? -3.950 6.878 6.296 1.00 90.38 159 GLY A N 1
ATOM 1224 C CA . GLY A 1 159 ? -3.434 8.238 6.439 1.00 90.38 159 GLY A CA 1
ATOM 1225 C C . GLY A 1 159 ? -2.924 8.450 7.857 1.00 90.38 159 GLY A C 1
ATOM 1226 O O . GLY A 1 159 ? -3.673 8.901 8.716 1.00 90.38 159 GLY A O 1
ATOM 1227 N N . CYS A 1 160 ? -1.682 8.071 8.146 1.00 87.81 160 CYS A N 1
ATOM 1228 C CA . CYS A 1 160 ? -1.150 8.115 9.508 1.00 87.81 160 CYS A CA 1
ATOM 1229 C C . CYS A 1 160 ? 0.380 8.180 9.549 1.00 87.81 160 CYS A C 1
ATOM 1231 O O . CYS A 1 160 ? 1.055 8.051 8.527 1.00 87.81 160 CYS A O 1
ATOM 1233 N N . HIS A 1 161 ? 0.936 8.354 10.750 1.00 85.25 161 HIS A N 1
ATOM 1234 C CA . HIS A 1 161 ? 2.376 8.227 10.967 1.00 85.25 161 HIS A CA 1
ATOM 1235 C C . HIS A 1 161 ? 2.787 6.753 10.977 1.00 85.25 161 HIS A C 1
ATOM 1237 O O . HIS A 1 161 ? 2.304 5.976 11.799 1.00 85.25 161 HIS A O 1
ATOM 1243 N N . GLY A 1 162 ? 3.735 6.385 10.118 1.00 84.75 162 GLY A N 1
ATOM 1244 C CA . GLY A 1 162 ? 4.433 5.102 10.186 1.00 84.75 162 GLY A CA 1
ATOM 1245 C C . GLY A 1 162 ? 5.757 5.234 10.933 1.00 84.75 162 GLY A C 1
ATOM 1246 O O . GLY A 1 162 ? 6.501 6.188 10.714 1.00 84.75 162 GLY A O 1
ATOM 1247 N N . GLU A 1 163 ? 6.063 4.277 11.803 1.00 82.44 163 GLU A N 1
ATOM 1248 C CA . GLU A 1 163 ? 7.348 4.173 12.492 1.00 82.44 163 GLU A CA 1
ATOM 1249 C C . GLU A 1 163 ? 8.092 2.923 12.024 1.00 82.44 163 GLU A C 1
ATOM 1251 O O . GLU A 1 163 ? 7.544 1.818 12.025 1.00 82.44 163 GLU A O 1
ATOM 1256 N N . SER A 1 164 ? 9.353 3.104 11.632 1.00 80.69 164 SER A N 1
ATOM 1257 C CA . SER A 1 164 ? 10.172 2.061 11.012 1.00 80.69 164 SER A CA 1
ATOM 1258 C C . SER A 1 164 ? 11.361 1.721 11.903 1.00 80.69 164 SER A C 1
ATOM 1260 O O . SER A 1 164 ? 12.349 2.451 11.943 1.00 80.69 164 SER A O 1
ATOM 1262 N N . MET A 1 165 ? 11.295 0.595 12.615 1.00 77.62 165 MET A N 1
ATOM 1263 C CA . MET A 1 165 ? 12.362 0.166 13.523 1.00 77.62 165 MET A CA 1
ATOM 1264 C C . MET A 1 165 ? 13.361 -0.749 12.809 1.00 77.62 165 MET A C 1
ATOM 1266 O O . MET A 1 165 ? 13.178 -1.962 12.755 1.00 77.62 165 MET A O 1
ATOM 1270 N N . SER A 1 166 ? 14.453 -0.182 12.291 1.00 72.75 166 SER A N 1
ATOM 1271 C CA . SER A 1 166 ? 15.448 -0.917 11.487 1.00 72.75 166 SER A CA 1
ATOM 1272 C C . SER A 1 166 ? 16.089 -2.112 12.206 1.00 72.75 166 SER A C 1
ATOM 1274 O O . SER A 1 166 ? 16.308 -3.155 11.597 1.00 72.75 166 SER A O 1
ATOM 1276 N N . THR A 1 167 ? 16.362 -1.994 13.507 1.00 76.12 167 THR A N 1
ATOM 1277 C CA . THR A 1 167 ? 16.975 -3.067 14.312 1.00 76.12 167 THR A CA 1
ATOM 1278 C C . THR A 1 167 ? 15.962 -4.078 14.839 1.00 76.12 167 THR A C 1
ATOM 1280 O O . THR A 1 167 ? 16.335 -5.187 15.216 1.00 76.12 167 THR A O 1
ATOM 1283 N N . GLN A 1 168 ? 14.678 -3.714 14.878 1.00 76.25 168 GLN A N 1
ATOM 1284 C CA . GLN A 1 168 ? 13.588 -4.571 15.343 1.00 76.25 168 GLN A CA 1
ATOM 1285 C C . GLN A 1 168 ? 12.357 -4.395 14.439 1.00 76.25 168 GLN A C 1
ATOM 1287 O O . GLN A 1 168 ? 11.356 -3.842 14.892 1.00 76.25 168 GLN A O 1
ATOM 1292 N N . PRO A 1 169 ? 12.384 -4.886 13.182 1.00 72.69 169 PRO A N 1
ATOM 1293 C CA . PRO A 1 169 ? 11.326 -4.615 12.202 1.00 72.69 169 PRO A CA 1
ATOM 1294 C C . PRO A 1 169 ? 9.926 -5.058 12.647 1.00 72.69 169 PRO A C 1
ATOM 1296 O O . PRO A 1 169 ? 8.940 -4.405 12.327 1.00 72.69 169 PRO A O 1
ATOM 1299 N N . CYS A 1 170 ? 9.823 -6.116 13.461 1.00 75.25 170 CYS A N 1
ATOM 1300 C CA . CYS A 1 170 ? 8.546 -6.574 14.027 1.00 75.25 170 CYS A CA 1
ATOM 1301 C C . CYS A 1 170 ? 7.943 -5.611 15.068 1.00 75.25 170 CYS A C 1
ATOM 1303 O O . CYS A 1 170 ? 6.839 -5.849 15.552 1.00 75.25 170 CYS A O 1
ATOM 1305 N N . LYS A 1 171 ? 8.679 -4.568 15.468 1.00 80.44 171 LYS A N 1
ATOM 1306 C CA . LYS A 1 171 ? 8.200 -3.482 16.330 1.00 80.44 171 LYS A CA 1
ATOM 1307 C C . LYS A 1 171 ? 7.860 -2.213 15.548 1.00 80.44 171 LYS A C 1
ATOM 1309 O O . LYS A 1 171 ? 7.432 -1.247 16.168 1.00 80.44 171 LYS A O 1
ATOM 1314 N N . SER A 1 172 ? 8.036 -2.203 14.226 1.00 82.56 172 SER A N 1
ATOM 1315 C CA . SER A 1 172 ? 7.483 -1.152 13.369 1.00 82.56 172 SER A CA 1
ATOM 1316 C C . SER A 1 172 ? 5.960 -1.115 13.500 1.00 82.56 172 SER A C 1
ATOM 1318 O O . SER A 1 172 ? 5.320 -2.153 13.716 1.00 82.56 172 SER A O 1
ATOM 1320 N N . TYR A 1 173 ? 5.378 0.077 13.389 1.00 85.81 173 TYR A N 1
ATOM 1321 C CA . TYR A 1 173 ? 3.949 0.267 13.614 1.00 85.81 173 TYR A CA 1
ATOM 1322 C C . TYR A 1 173 ? 3.366 1.435 12.821 1.00 85.81 173 TYR A C 1
ATOM 1324 O O . TYR A 1 173 ? 4.074 2.371 12.453 1.00 85.81 173 TYR A O 1
ATOM 1332 N N . LEU A 1 174 ? 2.055 1.383 12.596 1.00 88.12 174 LEU A N 1
ATOM 1333 C CA . LEU A 1 174 ? 1.249 2.519 12.152 1.00 88.12 174 LEU A CA 1
ATOM 1334 C C . LEU A 1 174 ? 0.551 3.130 13.368 1.00 88.12 174 LEU A C 1
ATOM 1336 O O . LEU A 1 174 ? -0.137 2.414 14.093 1.00 88.12 174 LEU A O 1
ATOM 1340 N N . GLN A 1 175 ? 0.736 4.426 13.609 1.00 87.25 175 GLN A N 1
ATOM 1341 C CA . GLN A 1 175 ? 0.090 5.145 14.709 1.00 87.25 175 GLN A CA 1
ATOM 1342 C C . GLN A 1 175 ? -1.308 5.586 14.275 1.00 87.25 175 GLN A C 1
ATOM 1344 O O . GLN A 1 175 ? -1.451 6.545 13.524 1.00 87.25 175 GLN A O 1
ATOM 1349 N N . LEU A 1 176 ? -2.335 4.896 14.751 1.00 87.94 176 LEU A N 1
ATOM 1350 C CA . LEU A 1 176 ? -3.717 5.110 14.338 1.00 87.94 176 LEU A CA 1
ATOM 1351 C C . LEU A 1 176 ? -4.403 6.202 15.150 1.00 87.94 176 LEU A C 1
ATOM 1353 O O . LEU A 1 176 ? -5.185 6.945 14.588 1.00 87.94 176 LEU A O 1
ATOM 1357 N N . GLY A 1 177 ? -4.115 6.318 16.447 1.00 83.69 177 GLY A N 1
ATOM 1358 C CA . GLY A 1 177 ? -4.781 7.258 17.356 1.00 83.69 177 GLY A CA 1
ATOM 1359 C C . GLY A 1 177 ? -3.802 8.065 18.202 1.00 83.69 177 GLY A C 1
ATOM 1360 O O . GLY A 1 177 ? -2.601 8.089 17.939 1.00 83.69 177 GLY A O 1
ATOM 1361 N N . THR A 1 178 ? -4.308 8.748 19.228 1.00 76.88 178 THR A N 1
ATOM 1362 C CA . THR A 1 178 ? -3.478 9.576 20.125 1.00 76.88 178 THR A CA 1
ATOM 1363 C C . THR A 1 178 ? -2.966 8.838 21.358 1.00 76.88 178 THR A C 1
ATOM 1365 O O . THR A 1 178 ? -2.113 9.367 22.069 1.00 76.88 178 THR A O 1
ATOM 1368 N N . ASP A 1 179 ? -3.519 7.663 21.652 1.00 75.12 179 ASP A N 1
ATOM 1369 C CA . ASP A 1 179 ? -3.122 6.839 22.789 1.00 75.12 179 ASP A CA 1
ATOM 1370 C C . ASP A 1 179 ? -2.070 5.782 22.405 1.00 75.12 179 ASP A C 1
ATOM 1372 O O . ASP A 1 179 ? -1.758 5.558 21.231 1.00 75.12 179 ASP A O 1
ATOM 1376 N N . ALA A 1 180 ? -1.489 5.153 23.429 1.00 71.81 180 ALA A N 1
ATOM 1377 C CA . ALA A 1 180 ? -0.449 4.144 23.264 1.00 71.81 180 ALA A CA 1
ATOM 1378 C C . ALA A 1 180 ? -0.971 2.821 22.680 1.00 71.81 180 ALA A C 1
ATOM 1380 O O . ALA A 1 180 ? -0.169 2.044 22.177 1.00 71.81 180 ALA A O 1
ATOM 1381 N N . GLU A 1 181 ? -2.280 2.559 22.714 1.00 70.81 181 GLU A N 1
ATOM 1382 C CA . GLU A 1 181 ? -2.890 1.290 22.279 1.00 70.81 181 GLU A CA 1
ATOM 1383 C C . GLU A 1 181 ? -3.418 1.353 20.834 1.00 70.81 181 GLU A C 1
ATOM 1385 O O . GLU A 1 181 ? -3.614 0.329 20.175 1.00 70.81 181 GLU A O 1
ATOM 1390 N N . SER A 1 182 ? -3.591 2.558 20.299 1.00 79.75 182 SER A N 1
ATOM 1391 C CA . SER A 1 182 ? -4.052 2.833 18.942 1.00 79.75 182 SER A CA 1
ATOM 1392 C C . SER A 1 182 ? -2.889 2.792 17.960 1.00 79.75 182 SER A C 1
ATOM 1394 O O . SER A 1 182 ? -2.602 3.765 17.260 1.00 79.75 182 SER A O 1
ATOM 1396 N N . HIS A 1 183 ? -2.198 1.656 17.915 1.00 84.38 183 HIS A N 1
ATOM 1397 C CA . HIS A 1 183 ? -1.165 1.385 16.927 1.00 84.38 183 HIS A CA 1
ATOM 1398 C C . HIS A 1 183 ? -1.324 -0.014 16.324 1.00 84.38 183 HIS A C 1
ATOM 1400 O O . HIS A 1 183 ? -1.640 -0.994 17.005 1.00 84.38 183 HIS A O 1
ATOM 1406 N N . LEU A 1 184 ? -1.077 -0.123 15.021 1.00 86.19 184 LEU A N 1
ATOM 1407 C CA . LEU A 1 184 ? -1.067 -1.395 14.309 1.00 86.19 184 LEU A CA 1
ATOM 1408 C C . LEU A 1 184 ? 0.378 -1.864 14.138 1.00 86.19 184 LEU A C 1
ATOM 1410 O O . LEU A 1 184 ? 1.137 -1.273 13.375 1.00 86.19 184 LEU A O 1
ATOM 1414 N N . THR A 1 185 ? 0.758 -2.926 14.847 1.00 83.62 185 THR A N 1
ATOM 1415 C CA . THR A 1 185 ? 2.024 -3.640 14.628 1.00 83.62 185 THR A CA 1
ATOM 1416 C C . THR A 1 185 ? 1.861 -4.767 13.620 1.00 83.62 185 THR A C 1
ATOM 1418 O O . THR A 1 185 ? 0.784 -5.356 13.506 1.00 83.62 185 THR A O 1
ATOM 1421 N N . ILE A 1 186 ? 2.960 -5.135 12.957 1.00 66.12 186 ILE A N 1
ATOM 1422 C CA . ILE A 1 186 ? 3.036 -6.381 12.188 1.00 66.12 186 ILE A CA 1
ATOM 1423 C C . ILE A 1 186 ? 2.920 -7.552 13.184 1.00 66.12 186 ILE A C 1
ATOM 1425 O O . ILE A 1 186 ? 3.784 -7.696 14.057 1.00 66.12 186 ILE A O 1
ATOM 1429 N N . PRO A 1 187 ? 1.873 -8.395 13.120 1.00 57.56 187 PRO A N 1
ATOM 1430 C CA . PRO A 1 187 ? 1.731 -9.492 14.066 1.00 57.56 187 PRO A CA 1
ATOM 1431 C C . PRO A 1 187 ? 2.802 -10.556 13.810 1.00 57.56 187 PRO A C 1
ATOM 1433 O O . PRO A 1 187 ? 2.994 -10.969 12.667 1.00 57.56 187 PRO A O 1
ATOM 1436 N N . LYS A 1 188 ? 3.437 -11.051 14.883 1.00 47.81 188 LYS A N 1
ATOM 1437 C CA . LYS A 1 188 ? 4.541 -12.029 14.825 1.00 47.81 188 LYS A CA 1
ATOM 1438 C C . LYS A 1 188 ? 4.209 -13.328 14.067 1.00 47.81 188 LYS A C 1
ATOM 1440 O O . LYS A 1 188 ? 5.118 -13.888 13.473 1.00 47.81 188 LYS A O 1
ATOM 1445 N N . ASP A 1 189 ? 2.937 -13.744 14.034 1.00 41.41 189 ASP A N 1
ATOM 1446 C CA . ASP A 1 189 ? 2.492 -15.044 13.486 1.00 41.41 189 ASP A CA 1
ATOM 1447 C C . ASP A 1 189 ? 1.347 -14.954 12.455 1.00 41.41 189 ASP A C 1
ATOM 1449 O O . ASP A 1 189 ? 0.669 -15.939 12.158 1.00 41.41 189 ASP A O 1
ATOM 1453 N N . SER A 1 190 ? 1.060 -13.774 11.903 1.00 37.78 190 SER A N 1
ATOM 1454 C CA . SER A 1 190 ? -0.132 -13.621 11.054 1.00 37.78 190 SER A CA 1
ATOM 1455 C C . SER A 1 190 ? 0.072 -14.073 9.607 1.00 37.78 190 SER A C 1
ATOM 1457 O O . SER A 1 190 ? 1.115 -13.858 8.998 1.00 37.78 190 SER A O 1
ATOM 1459 N N . ARG A 1 191 ? -1.003 -14.586 8.997 1.00 36.69 191 ARG A N 1
ATOM 1460 C CA . ARG A 1 191 ? -1.143 -14.743 7.538 1.00 36.69 191 ARG A CA 1
ATOM 1461 C C . ARG A 1 191 ? -1.018 -13.415 6.761 1.00 36.69 191 ARG A C 1
ATOM 1463 O O . ARG A 1 191 ? -0.839 -13.469 5.552 1.00 36.69 191 ARG A O 1
ATOM 1470 N N . LEU A 1 192 ? -1.039 -12.253 7.432 1.00 36.22 19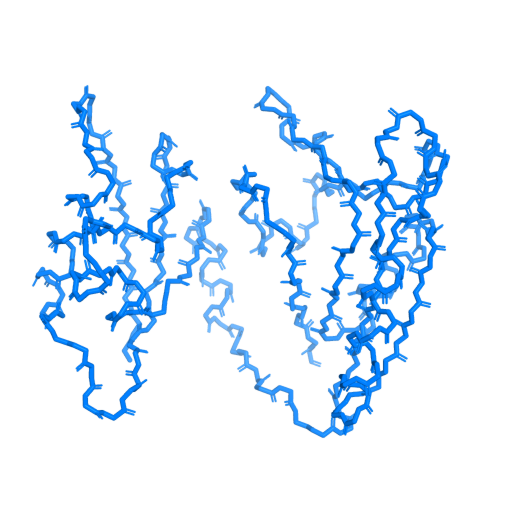2 LEU A N 1
ATOM 1471 C CA . LEU A 1 192 ? -0.625 -10.964 6.852 1.00 36.22 192 LEU A CA 1
ATOM 1472 C C . LEU A 1 192 ? 0.889 -10.913 6.570 1.00 36.22 192 LEU A C 1
ATOM 1474 O O . LEU A 1 192 ? 1.311 -10.282 5.607 1.00 36.22 192 LEU A O 1
ATOM 1478 N N . ALA A 1 193 ? 1.711 -11.642 7.332 1.00 35.09 193 ALA A N 1
ATOM 1479 C CA . ALA A 1 193 ? 3.143 -11.782 7.060 1.00 35.09 193 ALA A CA 1
ATOM 1480 C C . ALA A 1 193 ? 3.431 -12.615 5.795 1.00 35.09 193 ALA A C 1
ATOM 1482 O O . ALA A 1 193 ? 4.529 -12.553 5.248 1.00 35.09 193 ALA A O 1
ATOM 1483 N N . ALA A 1 194 ? 2.447 -13.377 5.295 1.00 30.50 194 ALA A N 1
ATOM 1484 C CA . ALA A 1 194 ? 2.541 -14.039 3.993 1.00 30.50 194 ALA A CA 1
ATOM 1485 C C . ALA A 1 194 ? 2.262 -13.080 2.819 1.00 30.50 194 ALA A C 1
ATOM 1487 O O . ALA A 1 194 ? 2.549 -13.437 1.678 1.00 30.50 194 ALA A O 1
ATOM 1488 N N . SER A 1 195 ? 1.730 -11.881 3.090 1.00 34.16 195 SER A N 1
ATOM 1489 C CA . SER A 1 195 ? 1.405 -10.858 2.090 1.00 34.16 195 SER A CA 1
ATOM 1490 C C . SER A 1 195 ? 2.220 -9.568 2.202 1.00 34.16 195 SER A C 1
ATOM 1492 O O . SER A 1 195 ? 2.070 -8.723 1.327 1.00 34.16 195 SER A O 1
ATOM 1494 N N . GLU A 1 196 ? 3.077 -9.386 3.215 1.00 37.84 196 GLU A N 1
ATOM 1495 C CA . GLU A 1 196 ? 3.766 -8.104 3.403 1.00 37.84 196 GLU A CA 1
ATOM 1496 C C . GLU A 1 196 ? 5.283 -8.185 3.527 1.00 37.84 196 GLU A C 1
ATOM 1498 O O . GLU A 1 196 ? 5.895 -8.867 4.349 1.00 37.84 196 GLU A O 1
ATOM 1503 N N . SER A 1 197 ? 5.867 -7.386 2.653 1.00 36.97 197 SER A N 1
ATOM 1504 C CA . SER A 1 197 ? 7.269 -7.149 2.431 1.00 36.97 197 SER A CA 1
ATOM 1505 C C . SER A 1 197 ? 7.590 -5.764 2.948 1.00 36.97 197 SER A C 1
ATOM 1507 O O . SER A 1 197 ? 7.673 -4.822 2.170 1.00 36.97 197 SER A O 1
ATOM 1509 N N . ALA A 1 198 ? 7.732 -5.617 4.263 1.00 32.69 198 ALA A N 1
ATOM 1510 C CA . ALA A 1 198 ? 8.166 -4.355 4.847 1.00 32.69 198 ALA A CA 1
ATOM 1511 C C . ALA A 1 198 ? 9.673 -4.157 4.603 1.00 32.69 198 ALA A C 1
ATOM 1513 O O . ALA A 1 198 ? 10.497 -4.300 5.503 1.00 32.69 198 ALA A O 1
ATOM 1514 N N . ALA A 1 199 ? 10.042 -3.814 3.370 1.00 29.16 199 ALA A N 1
ATOM 1515 C CA . ALA A 1 199 ? 11.035 -2.769 3.204 1.00 29.16 199 ALA A CA 1
ATOM 1516 C C . ALA A 1 199 ? 10.287 -1.466 3.502 1.00 29.16 199 ALA A C 1
ATOM 1518 O O . ALA A 1 199 ? 9.394 -1.079 2.751 1.00 29.16 199 ALA A O 1
ATOM 1519 N N . CYS A 1 200 ? 10.573 -0.846 4.648 1.00 29.44 200 CYS A N 1
ATOM 1520 C CA . CYS A 1 200 ? 10.038 0.465 4.994 1.00 29.44 200 CYS A CA 1
ATOM 1521 C C . CYS A 1 200 ? 10.547 1.505 3.991 1.00 29.44 200 CYS A C 1
ATOM 1523 O O . CYS A 1 200 ? 11.567 2.150 4.220 1.00 29.44 200 CYS A O 1
ATOM 1525 N N . VAL A 1 201 ? 9.838 1.663 2.879 1.00 28.17 201 VAL A N 1
ATOM 1526 C CA . VAL A 1 201 ? 9.898 2.871 2.064 1.00 28.17 201 VAL A CA 1
ATOM 1527 C C . VAL A 1 201 ? 8.703 3.716 2.511 1.00 28.17 201 VAL A C 1
ATOM 1529 O O . VAL A 1 201 ? 7.570 3.242 2.408 1.00 28.17 201 VAL A O 1
ATOM 1532 N N . PRO A 1 202 ? 8.915 4.917 3.077 1.00 25.89 202 PRO A N 1
ATOM 1533 C CA . PRO A 1 202 ? 7.841 5.758 3.583 1.00 25.89 202 PRO A CA 1
ATOM 1534 C C . PRO A 1 202 ? 7.076 6.343 2.396 1.00 25.89 202 PRO A C 1
ATOM 1536 O O . PRO A 1 202 ? 7.387 7.417 1.894 1.00 25.89 202 PRO A O 1
ATOM 1539 N N . VAL A 1 203 ? 6.081 5.611 1.917 1.00 28.20 203 VAL A N 1
ATOM 1540 C CA . VAL A 1 203 ? 5.058 6.114 1.005 1.00 28.20 203 VAL A CA 1
ATOM 1541 C C . VAL A 1 203 ? 3.734 5.616 1.557 1.00 28.20 203 VAL A C 1
ATOM 1543 O O . VAL A 1 203 ? 3.638 4.451 1.938 1.00 28.20 203 VAL A O 1
ATOM 1546 N N . CYS A 1 204 ? 2.737 6.502 1.641 1.00 28.19 204 CYS A N 1
ATOM 1547 C CA . CYS A 1 204 ? 1.353 6.156 1.965 1.00 28.19 204 CYS A CA 1
ATOM 1548 C C . CYS A 1 204 ? 0.961 4.860 1.237 1.00 28.19 204 CYS A C 1
ATOM 1550 O O . CYS A 1 204 ? 0.790 4.862 0.018 1.00 28.19 204 CYS A O 1
ATOM 1552 N N . MET A 1 205 ? 0.874 3.742 1.960 1.00 34.22 205 MET A N 1
ATOM 1553 C CA . MET A 1 205 ? 0.475 2.476 1.360 1.00 34.22 205 MET A CA 1
ATOM 1554 C C . MET A 1 205 ? -1.050 2.446 1.268 1.00 34.22 205 MET A C 1
ATOM 1556 O O . MET A 1 205 ? -1.743 2.383 2.282 1.00 34.22 205 MET A O 1
ATOM 1560 N N . LEU A 1 206 ? -1.576 2.447 0.040 1.00 31.48 206 LEU A N 1
ATOM 1561 C CA . LEU A 1 206 ? -2.853 1.791 -0.227 1.00 31.48 206 LEU A CA 1
ATOM 1562 C C . LEU A 1 206 ? -2.621 0.290 -0.038 1.00 31.48 206 LEU A C 1
ATOM 1564 O O . LEU A 1 206 ? -1.881 -0.324 -0.809 1.00 31.48 206 LEU A O 1
ATOM 1568 N N . HIS A 1 207 ? -3.244 -0.304 0.974 1.00 38.03 207 HIS A N 1
ATOM 1569 C CA . HIS A 1 207 ? -3.193 -1.742 1.188 1.00 38.03 207 HIS A CA 1
ATOM 1570 C C . HIS A 1 207 ? -4.476 -2.364 0.619 1.00 38.03 207 HIS A C 1
ATOM 1572 O O . HIS A 1 207 ? -5.551 -2.265 1.207 1.00 38.03 207 HIS A O 1
ATOM 1578 N N . CYS A 1 208 ? -4.392 -2.994 -0.555 1.00 31.08 208 CYS A N 1
ATOM 1579 C CA . CYS A 1 208 ? -5.516 -3.731 -1.134 1.00 31.08 208 CYS A CA 1
ATOM 1580 C C . CYS A 1 208 ? -5.532 -5.150 -0.555 1.00 31.08 208 CYS A C 1
ATOM 1582 O O . CYS A 1 208 ? -4.642 -5.955 -0.835 1.00 31.08 208 CYS A O 1
ATOM 1584 N N . LYS A 1 209 ? -6.530 -5.441 0.281 1.00 34.47 209 LYS A N 1
ATOM 1585 C CA . LYS A 1 209 ? -6.731 -6.750 0.888 1.00 34.47 209 LYS A CA 1
ATOM 1586 C C . LYS A 1 209 ? -7.494 -7.699 -0.027 1.00 34.47 209 LYS A C 1
ATOM 1588 O O . LYS A 1 209 ? -8.350 -7.348 -0.829 1.00 34.47 209 LYS A O 1
ATOM 1593 N N . ARG A 1 210 ? -7.178 -8.973 0.134 1.00 37.06 210 ARG A N 1
ATOM 1594 C CA . ARG A 1 210 ? -7.865 -10.062 -0.537 1.00 37.06 210 ARG A CA 1
ATOM 1595 C C . ARG A 1 210 ? -9.156 -10.403 0.203 1.00 37.06 210 ARG A C 1
ATOM 1597 O O . ARG A 1 210 ? -9.082 -10.744 1.379 1.00 37.06 210 ARG A O 1
ATOM 1604 N N . VAL A 1 211 ? -10.286 -10.400 -0.499 1.00 30.61 211 VAL A N 1
ATOM 1605 C CA . VAL A 1 211 ? -11.528 -11.025 -0.021 1.00 30.61 211 VAL A CA 1
ATOM 1606 C C . VAL A 1 211 ? -11.732 -12.319 -0.806 1.00 30.61 211 VAL A C 1
ATOM 1608 O O . VAL A 1 211 ? -11.576 -12.341 -2.030 1.00 30.61 211 VAL A O 1
ATOM 1611 N N . SER A 1 212 ? -11.929 -13.402 -0.056 1.00 31.53 212 SER A N 1
ATOM 1612 C CA . SER A 1 212 ? -12.156 -14.782 -0.506 1.00 31.53 212 SER A CA 1
ATOM 1613 C C . SER A 1 212 ? -13.491 -14.969 -1.211 1.00 31.53 212 SER A C 1
ATOM 1615 O O . SER A 1 212 ? -14.472 -14.375 -0.721 1.00 31.53 212 SER A O 1
#

pLDDT: mean 73.1, std 18.94, range [25.89, 93.75]

Organism: NCBI:txid1089458

InterPro domains:
  IPR024983 CHAT domain [PF12770] (20-196)

Foldseek 3Di:
DEAEDEDDDDDDDDQLLRRCVVVCVVVVQDAQDPVNPAAEYEYAYDDPVLLDPNQQRWDPPDPPTDGNVSHHHYHYDPDPLLVVVPVVQDDDPDFAENAEEEEFEEAQCQPPDHGDPLLVVSVVVCVVCVVTYHYDYHYQDFQVVVVVSLQVGQKYWYHFDWDADPVCRQPTWTQRYNDPRSIDGDDPDDPVSSNDDPPPDPDGDTGGHDDD

Secondary structure (DSSP, 8-state):
-EEEEEE---SS---HHHHHHHHHHHTT--S--TT--PPEEEEEE-GGGGGS-GGG-B--SSTTS-BGGGT-EEEEES-HHHHHHHHHS--PPP-GGG-EEEEEE--TT-TTS----HHHHHHHHHHHHTTTSEEEEEES--HHHHHHHHHH-SEEEEESEEE--TT-GGG-EEE-SSSSS-EEEPPTT-TTTTT-------S--EEE----